Protein AF-A0A0H2X9V9-F1 (afdb_monomer_lite)

Foldseek 3Di:
DPPDPPPVLVVVLVDDDQEPRLLVQLLVCLLVLVQVSNVSSVVRHDDLVSLLNSLLNNQLNQSLVNNVVSCVPQVVSNFDLQLVRQLVSLVNGDLVSSLSSLVVSCVVVVVPLVCLQVSLLSCLLSLVLVVVVVSVVVDPDDDLVSSLVSNLVNVSLSSNVVSVVVDDPVVVVVVVVVCVVVVNCSVVVSVVVVVVVVVVVVVVCVVDVPPPDDDD

Structure (mmCIF, N/CA/C/O backbone):
data_AF-A0A0H2X9V9-F1
#
_entry.id   AF-A0A0H2X9V9-F1
#
loop_
_atom_site.group_PDB
_atom_site.id
_atom_site.type_symbol
_atom_site.label_atom_id
_atom_site.label_alt_id
_atom_site.label_comp_id
_atom_site.label_asym_id
_atom_site.label_entity_id
_atom_site.label_seq_id
_atom_site.pdbx_PDB_ins_code
_atom_site.Cartn_x
_atom_site.Cartn_y
_atom_site.Cartn_z
_atom_site.occupancy
_atom_site.B_iso_or_equiv
_atom_site.auth_seq_id
_atom_site.auth_comp_id
_atom_site.auth_asym_id
_atom_site.auth_atom_id
_atom_site.pdbx_PDB_model_num
ATOM 1 N N . MET A 1 1 ? 2.686 20.364 -24.987 1.00 41.94 1 MET A N 1
ATOM 2 C CA . MET A 1 1 ? 3.450 20.277 -26.249 1.00 41.94 1 MET A CA 1
ATOM 3 C C . MET A 1 1 ? 4.935 20.245 -25.944 1.00 41.94 1 MET A C 1
ATOM 5 O O . MET A 1 1 ? 5.470 21.255 -25.507 1.00 41.94 1 MET A O 1
ATOM 9 N N . ARG A 1 2 ? 5.558 19.077 -26.117 1.00 37.56 2 ARG A N 1
ATOM 10 C CA . ARG A 1 2 ? 6.835 18.879 -26.821 1.00 37.56 2 ARG A CA 1
ATOM 11 C C . ARG A 1 2 ? 7.100 17.371 -26.848 1.00 37.56 2 ARG A C 1
ATOM 13 O O . ARG A 1 2 ? 7.888 16.839 -26.077 1.00 37.56 2 ARG A O 1
ATOM 20 N N . GLU A 1 3 ? 6.367 16.699 -27.734 1.00 39.81 3 GLU A N 1
ATOM 21 C CA . GLU A 1 3 ? 6.687 15.371 -28.272 1.00 39.81 3 GLU A CA 1
ATOM 22 C C . GLU A 1 3 ? 7.943 15.487 -29.158 1.00 39.81 3 GLU A C 1
ATOM 24 O O . GLU A 1 3 ? 7.898 15.244 -30.358 1.00 39.81 3 GLU A O 1
ATOM 29 N N . HIS A 1 4 ? 9.065 15.957 -28.604 1.00 46.38 4 HIS A N 1
ATOM 30 C CA . HIS A 1 4 ? 10.323 15.939 -29.344 1.00 46.38 4 HIS A CA 1
ATOM 31 C C . HIS A 1 4 ? 10.879 14.515 -29.330 1.00 46.38 4 HIS A C 1
ATOM 33 O O . HIS A 1 4 ? 11.407 14.047 -28.325 1.00 46.38 4 HIS A O 1
ATOM 39 N N . ASP A 1 5 ? 10.706 13.851 -30.470 1.00 48.06 5 ASP A N 1
ATOM 40 C CA . ASP A 1 5 ? 11.501 12.740 -30.990 1.00 48.06 5 ASP A CA 1
ATOM 41 C C . ASP A 1 5 ? 11.780 11.578 -30.028 1.00 48.06 5 ASP A C 1
ATOM 43 O O . ASP A 1 5 ? 12.921 11.233 -29.705 1.00 48.06 5 ASP A O 1
ATOM 47 N N . LEU A 1 6 ? 10.709 10.865 -29.671 1.00 54.03 6 LEU A N 1
ATOM 48 C CA . LEU A 1 6 ? 10.790 9.528 -29.068 1.00 54.03 6 LEU A CA 1
ATOM 49 C C . LEU A 1 6 ? 11.592 8.536 -29.948 1.00 54.03 6 LEU A C 1
ATOM 51 O O . LEU A 1 6 ? 12.220 7.611 -29.428 1.00 54.03 6 LEU A O 1
ATOM 55 N N . SER A 1 7 ? 11.646 8.756 -31.269 1.00 54.78 7 SER A N 1
ATOM 56 C CA . SER A 1 7 ? 12.453 7.980 -32.227 1.00 54.78 7 SER A CA 1
ATOM 57 C C . SER A 1 7 ? 13.960 8.262 -32.120 1.00 54.78 7 SER A C 1
ATOM 59 O O . SER A 1 7 ? 14.775 7.338 -32.225 1.00 54.78 7 SER A O 1
ATOM 61 N N . ALA A 1 8 ? 14.360 9.510 -31.851 1.00 53.34 8 ALA A N 1
ATOM 62 C CA . ALA A 1 8 ? 15.763 9.880 -31.662 1.00 53.34 8 ALA A CA 1
ATOM 63 C C . ALA A 1 8 ? 16.326 9.284 -30.366 1.00 53.34 8 ALA A C 1
ATOM 65 O O . ALA A 1 8 ? 17.482 8.854 -30.324 1.00 53.34 8 ALA A O 1
ATOM 66 N N . LEU A 1 9 ? 15.492 9.191 -29.326 1.00 56.62 9 LEU A N 1
ATOM 67 C CA . LEU A 1 9 ? 15.836 8.532 -28.068 1.00 56.62 9 LEU A CA 1
ATOM 68 C C . LEU A 1 9 ? 16.006 7.020 -28.283 1.00 56.62 9 LEU A C 1
ATOM 70 O O . LEU A 1 9 ? 17.043 6.475 -27.917 1.00 56.62 9 LEU A O 1
ATOM 74 N N . HIS A 1 10 ? 15.078 6.367 -28.993 1.00 54.59 10 HIS A N 1
ATOM 75 C CA . HIS A 1 10 ? 15.196 4.954 -29.387 1.00 54.59 10 HIS A CA 1
ATOM 76 C C . HIS A 1 10 ? 16.481 4.662 -30.188 1.00 54.59 10 HIS A C 1
ATOM 78 O O . HIS A 1 10 ? 17.171 3.674 -29.938 1.00 54.59 10 HIS A O 1
ATOM 84 N N . THR A 1 11 ? 16.855 5.561 -31.101 1.00 55.12 11 THR A N 1
ATOM 85 C CA . THR A 1 11 ? 18.065 5.416 -31.924 1.00 55.12 11 THR A CA 1
ATOM 86 C C . THR A 1 11 ? 19.339 5.607 -31.095 1.00 55.12 11 THR A C 1
ATOM 88 O O . THR A 1 11 ? 20.275 4.824 -31.228 1.00 55.12 11 THR A O 1
ATOM 91 N N . ARG A 1 12 ? 19.372 6.579 -30.171 1.00 56.78 12 ARG A N 1
ATOM 92 C CA . ARG A 1 12 ? 20.498 6.783 -29.237 1.00 56.78 12 ARG A CA 1
ATOM 93 C C . ARG A 1 12 ? 20.678 5.629 -28.245 1.00 56.78 12 ARG A C 1
ATOM 95 O O . ARG A 1 12 ? 21.814 5.296 -27.917 1.00 56.78 12 ARG A O 1
ATOM 102 N N . LEU A 1 13 ? 19.593 4.979 -27.817 1.00 56.28 13 LEU A N 1
ATOM 103 C CA . LEU A 1 13 ? 19.637 3.806 -26.931 1.00 56.28 13 LEU A CA 1
ATOM 104 C C . LEU A 1 13 ? 20.350 2.598 -27.558 1.00 56.28 13 LEU A C 1
ATOM 106 O O . LEU A 1 13 ? 20.982 1.823 -26.841 1.00 56.28 13 LEU A O 1
ATOM 110 N N . LYS A 1 14 ? 20.321 2.471 -28.891 1.00 56.94 14 LYS A N 1
ATOM 111 C CA . LYS A 1 14 ? 20.992 1.389 -29.629 1.00 56.94 14 LYS A CA 1
ATOM 112 C C . LYS A 1 14 ? 22.529 1.465 -29.568 1.00 56.94 14 LYS A C 1
ATOM 114 O O . LYS A 1 14 ? 23.176 0.432 -29.724 1.00 56.94 14 LYS A O 1
ATOM 119 N N . TYR A 1 15 ? 23.105 2.647 -29.314 1.00 55.47 15 TYR A N 1
ATOM 120 C CA . TYR A 1 15 ? 24.549 2.918 -29.443 1.00 55.47 15 TYR A CA 1
ATOM 121 C C . TYR A 1 15 ? 25.270 3.312 -28.130 1.00 55.47 15 TYR A C 1
ATOM 123 O O . TYR A 1 15 ? 26.431 3.712 -28.176 1.00 55.47 15 TYR A O 1
ATOM 131 N N . LEU A 1 16 ? 24.636 3.210 -26.951 1.00 55.47 16 LEU A N 1
ATOM 132 C CA . LEU A 1 16 ? 25.270 3.566 -25.663 1.00 55.47 16 LEU A CA 1
ATOM 133 C C . LEU A 1 16 ? 26.238 2.475 -25.148 1.00 55.47 16 LEU A C 1
ATOM 135 O O . LEU A 1 16 ? 25.904 1.290 -25.129 1.00 55.47 16 LEU A O 1
ATOM 139 N N . HIS A 1 17 ? 27.432 2.896 -24.700 1.00 53.12 17 HIS A N 1
ATOM 140 C CA . HIS A 1 17 ? 28.497 2.038 -24.154 1.00 53.12 17 HIS A CA 1
ATOM 141 C C . HIS A 1 17 ? 28.081 1.386 -22.815 1.00 53.12 17 HIS A C 1
ATOM 143 O O . HIS A 1 17 ? 27.398 1.983 -21.984 1.00 53.12 17 HIS A O 1
ATOM 149 N N . GLN A 1 18 ? 28.501 0.138 -22.607 1.00 59.22 18 GLN A N 1
ATOM 150 C CA . GLN A 1 18 ? 27.633 -0.949 -22.128 1.00 59.22 18 GLN A CA 1
ATOM 151 C C . GLN A 1 18 ? 27.324 -1.044 -20.616 1.00 59.22 18 GLN A C 1
ATOM 153 O O . GLN A 1 18 ? 26.758 -2.048 -20.201 1.00 59.22 18 GLN A O 1
ATOM 158 N N . THR A 1 19 ? 27.640 -0.057 -19.767 1.00 55.94 19 THR A N 1
ATOM 159 C CA . THR A 1 19 ? 27.328 -0.169 -18.318 1.00 55.94 19 THR A CA 1
ATOM 160 C C . THR A 1 19 ? 26.892 1.140 -17.655 1.00 55.94 19 THR A C 1
ATOM 162 O O . THR A 1 19 ? 25.757 1.249 -17.195 1.00 55.94 19 THR A O 1
ATOM 165 N N . VAL A 1 20 ? 27.747 2.165 -17.621 1.00 55.19 20 VAL A N 1
ATOM 166 C CA . VAL A 1 20 ? 27.460 3.424 -16.896 1.00 55.19 20 VAL A CA 1
ATOM 167 C C . VAL A 1 20 ? 26.379 4.253 -17.600 1.00 55.19 20 VAL A C 1
ATOM 169 O O . VAL A 1 20 ? 25.480 4.799 -16.961 1.00 55.19 20 VAL A O 1
ATOM 172 N N 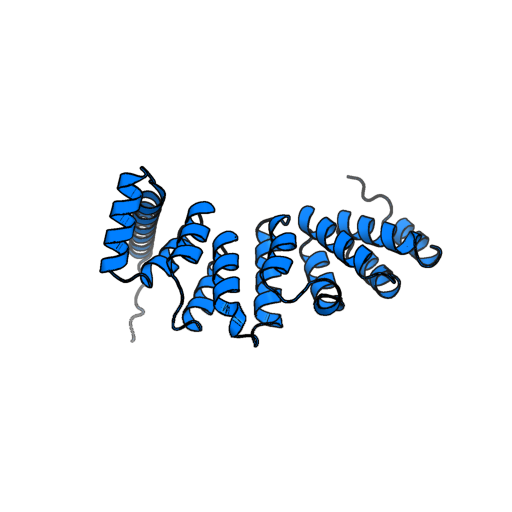. CYS A 1 21 ? 26.406 4.284 -18.933 1.00 60.66 21 CYS A N 1
ATOM 173 C CA . CYS A 1 21 ? 25.426 5.002 -19.741 1.00 60.66 21 CYS A CA 1
ATOM 174 C C . CYS A 1 21 ? 24.027 4.367 -19.692 1.00 60.66 21 CYS A C 1
ATOM 176 O O . CYS A 1 21 ? 23.026 5.082 -19.730 1.00 60.66 21 CYS A O 1
ATOM 178 N N . CYS A 1 22 ? 23.950 3.038 -19.575 1.00 65.19 22 CYS A N 1
ATOM 179 C CA . CYS A 1 22 ? 22.683 2.307 -19.520 1.00 65.19 22 CYS A CA 1
ATOM 180 C C . CYS A 1 22 ? 21.926 2.558 -18.209 1.00 65.19 22 CYS A C 1
ATOM 182 O O . CYS A 1 22 ? 20.705 2.675 -18.232 1.00 65.19 22 CYS A O 1
ATOM 184 N N . ASN A 1 23 ? 22.637 2.714 -17.088 1.00 71.94 23 ASN A N 1
ATOM 185 C CA . ASN A 1 23 ? 22.025 3.009 -15.790 1.00 71.94 23 ASN A CA 1
ATOM 186 C C . ASN A 1 23 ? 21.358 4.391 -15.774 1.00 71.94 23 ASN A C 1
ATOM 188 O O . ASN A 1 23 ? 20.194 4.509 -15.403 1.00 71.94 23 ASN A O 1
ATOM 192 N N . ASN A 1 24 ? 22.063 5.424 -16.245 1.00 77.81 24 ASN A N 1
ATOM 193 C CA . ASN A 1 24 ? 21.508 6.778 -16.315 1.00 77.81 24 ASN A CA 1
ATOM 194 C C . ASN A 1 24 ? 20.350 6.857 -17.319 1.00 77.81 24 ASN A C 1
ATOM 196 O O . ASN A 1 24 ? 19.333 7.491 -17.044 1.00 77.81 24 ASN A O 1
ATOM 200 N N . ALA A 1 25 ? 20.475 6.168 -18.459 1.00 80.50 25 ALA A N 1
ATOM 201 C CA . ALA A 1 25 ? 19.406 6.082 -19.447 1.00 80.50 25 ALA A CA 1
ATOM 202 C C . ALA A 1 25 ? 18.155 5.378 -18.895 1.00 80.50 25 ALA A C 1
ATOM 204 O O . ALA A 1 25 ? 17.042 5.813 -19.187 1.00 80.50 25 ALA A O 1
ATOM 205 N N . LEU A 1 26 ? 18.318 4.322 -18.086 1.00 83.88 26 LEU A N 1
ATOM 206 C CA . LEU A 1 26 ? 17.196 3.609 -17.470 1.00 83.88 26 LEU A CA 1
ATOM 207 C C . LEU A 1 26 ? 16.446 4.513 -16.491 1.00 83.88 26 LEU A C 1
ATOM 209 O O . LEU A 1 26 ? 15.217 4.580 -16.541 1.00 83.88 26 LEU A O 1
ATOM 213 N N . THR A 1 27 ? 17.175 5.234 -15.636 1.00 84.62 27 THR A N 1
ATOM 214 C CA . THR A 1 27 ? 16.580 6.181 -14.687 1.00 84.62 27 THR A CA 1
ATOM 215 C C . THR A 1 27 ? 15.835 7.300 -15.411 1.00 84.62 27 THR A C 1
ATOM 217 O O . THR A 1 27 ? 14.704 7.611 -15.038 1.00 84.62 27 THR A O 1
ATOM 220 N N . GLU A 1 28 ? 16.399 7.859 -16.486 1.00 85.00 28 GLU A N 1
ATOM 221 C CA . GLU A 1 28 ? 15.727 8.916 -17.251 1.00 85.00 28 GLU A CA 1
ATOM 222 C C . GLU A 1 28 ? 14.490 8.386 -17.995 1.00 85.00 28 GLU A C 1
ATOM 224 O O . GLU A 1 28 ? 13.436 9.018 -17.975 1.00 85.00 28 GLU A O 1
ATOM 229 N N . ALA A 1 29 ? 14.552 7.180 -18.571 1.00 86.06 29 ALA A N 1
ATOM 230 C CA . ALA A 1 29 ? 13.380 6.534 -19.165 1.00 86.06 29 ALA A CA 1
ATOM 231 C C . ALA A 1 29 ? 12.273 6.288 -18.122 1.00 86.06 29 ALA A C 1
ATOM 233 O O . ALA A 1 29 ? 11.094 6.505 -18.405 1.00 86.06 29 ALA A O 1
ATOM 234 N N . CYS A 1 30 ? 12.648 5.896 -16.900 1.00 88.00 30 CYS A N 1
ATOM 235 C CA . CYS A 1 30 ? 11.727 5.720 -15.778 1.00 88.00 30 CYS A CA 1
ATOM 236 C C . CYS A 1 30 ? 11.109 7.038 -15.309 1.00 88.00 30 CYS A C 1
ATOM 238 O O . CYS A 1 30 ? 9.917 7.077 -15.019 1.00 88.00 30 CYS A O 1
ATOM 240 N N . LYS A 1 31 ? 11.888 8.121 -15.292 1.00 87.75 31 LYS A N 1
ATOM 241 C CA . LYS A 1 31 ? 11.425 9.478 -14.979 1.00 87.75 31 LYS A CA 1
ATOM 242 C C . LYS A 1 31 ? 10.410 9.992 -16.000 1.00 87.75 31 LYS A C 1
ATOM 244 O O . LYS A 1 31 ? 9.414 10.606 -15.627 1.00 87.75 31 LYS A O 1
ATOM 249 N N . LEU A 1 32 ? 10.638 9.702 -17.281 1.00 86.81 32 LEU A N 1
ATOM 250 C CA . LEU A 1 32 ? 9.743 10.074 -18.380 1.00 86.81 32 LEU A CA 1
ATOM 251 C C . LEU A 1 32 ? 8.532 9.138 -18.529 1.00 86.81 32 LEU A C 1
ATOM 253 O O . LEU A 1 32 ? 7.602 9.463 -19.262 1.00 86.81 32 LEU A O 1
ATOM 257 N N . GLY A 1 33 ? 8.531 7.977 -17.867 1.00 87.25 33 GLY A N 1
ATOM 258 C CA . GLY A 1 33 ? 7.475 6.972 -18.014 1.00 87.25 33 GLY A CA 1
ATOM 259 C C . GLY A 1 33 ? 7.543 6.189 -19.329 1.00 87.25 33 GLY A C 1
ATOM 260 O O . GLY A 1 33 ? 6.556 5.572 -19.738 1.00 87.25 33 GLY A O 1
ATOM 261 N N . PHE A 1 34 ? 8.694 6.197 -20.008 1.00 86.94 34 PHE A N 1
ATOM 262 C CA . PHE A 1 34 ? 8.866 5.586 -21.323 1.00 86.94 34 PHE A CA 1
ATOM 263 C C . PHE A 1 34 ? 9.048 4.065 -21.223 1.00 86.94 34 PHE A C 1
ATOM 265 O O . PHE A 1 34 ? 10.164 3.544 -21.219 1.00 86.94 34 PHE A O 1
ATOM 272 N N . LEU A 1 35 ? 7.926 3.343 -21.149 1.00 87.00 35 LEU A N 1
ATOM 273 C CA . LEU A 1 35 ? 7.895 1.895 -20.923 1.00 87.00 35 LEU A CA 1
ATOM 274 C C . LEU A 1 35 ? 8.734 1.095 -21.931 1.00 87.00 35 LEU A C 1
ATOM 276 O O . LEU A 1 35 ? 9.444 0.180 -21.526 1.00 87.00 35 LEU A O 1
ATOM 280 N N . ASP A 1 36 ? 8.670 1.417 -23.222 1.00 85.44 36 ASP A N 1
ATOM 281 C CA . ASP A 1 36 ? 9.387 0.633 -24.234 1.00 85.44 36 ASP A CA 1
ATOM 282 C C . ASP A 1 36 ? 10.901 0.877 -24.196 1.00 85.44 36 ASP A C 1
ATOM 284 O O . ASP A 1 36 ? 11.679 -0.057 -24.385 1.00 85.44 36 ASP A O 1
ATOM 288 N N . GLY A 1 37 ? 11.331 2.090 -23.832 1.00 81.62 37 GLY A N 1
ATOM 289 C CA . GLY A 1 37 ? 12.734 2.361 -23.513 1.00 81.62 37 GLY A CA 1
ATOM 290 C C . GLY A 1 37 ? 13.195 1.605 -22.273 1.00 81.62 37 GLY A C 1
ATOM 291 O O . GLY A 1 37 ? 14.275 1.023 -22.286 1.00 81.62 37 GLY A O 1
ATOM 292 N N . VAL A 1 38 ? 12.360 1.542 -21.230 1.00 85.88 38 VAL A N 1
ATOM 293 C CA . VAL A 1 38 ? 12.651 0.756 -20.021 1.00 85.88 38 VAL A CA 1
ATOM 294 C C . VAL A 1 38 ? 12.816 -0.725 -20.354 1.00 85.88 38 VAL A C 1
ATOM 296 O O . VAL A 1 38 ? 13.780 -1.321 -19.892 1.00 85.88 38 VAL A O 1
ATOM 299 N N . LYS A 1 39 ? 11.950 -1.316 -21.189 1.00 85.31 39 LYS A N 1
ATOM 300 C CA . LYS A 1 39 ? 12.094 -2.714 -21.638 1.00 85.31 39 LYS A CA 1
ATOM 301 C C . LYS A 1 39 ? 13.445 -2.960 -22.312 1.00 85.31 39 LYS A C 1
ATOM 303 O O . LYS A 1 39 ? 14.177 -3.848 -21.892 1.00 85.31 39 LYS A O 1
ATOM 308 N N . ALA A 1 40 ? 13.792 -2.134 -23.302 1.00 81.31 40 ALA A N 1
ATOM 309 C CA . ALA A 1 40 ? 15.033 -2.275 -24.067 1.00 81.31 40 ALA A CA 1
ATOM 310 C C . ALA A 1 40 ? 16.298 -2.058 -23.215 1.00 81.31 40 ALA A C 1
ATOM 312 O O . ALA A 1 40 ? 17.354 -2.629 -23.488 1.00 81.31 40 ALA A O 1
ATOM 313 N N . LEU A 1 41 ? 16.202 -1.209 -22.190 1.00 79.06 41 LEU A N 1
ATOM 314 C CA . LEU A 1 41 ? 17.306 -0.891 -21.289 1.00 79.06 41 LEU A CA 1
ATOM 315 C C . LEU A 1 41 ? 17.456 -1.891 -20.147 1.00 79.06 41 LEU A C 1
ATOM 317 O O . LEU A 1 41 ? 18.579 -2.118 -19.704 1.00 79.06 41 LEU A O 1
ATOM 321 N N . LEU A 1 42 ? 16.361 -2.485 -19.670 1.00 80.25 42 LEU A N 1
ATOM 322 C CA . LEU A 1 42 ? 16.376 -3.388 -18.521 1.00 80.25 42 LEU A CA 1
ATOM 323 C C . LEU A 1 42 ? 17.195 -4.654 -18.798 1.00 80.25 42 LEU A C 1
ATOM 325 O O . LEU A 1 42 ? 17.900 -5.118 -17.910 1.00 80.25 42 LEU A O 1
ATOM 329 N N . GLU A 1 43 ? 17.168 -5.160 -20.032 1.00 73.62 43 GLU A N 1
ATOM 330 C CA . GLU A 1 43 ? 17.995 -6.297 -20.465 1.00 73.62 43 GLU A CA 1
ATOM 331 C C . GLU A 1 43 ? 19.501 -5.982 -20.458 1.00 73.62 43 GLU A C 1
ATOM 333 O O . GLU A 1 43 ? 20.331 -6.885 -20.393 1.00 73.62 43 GLU A O 1
ATOM 338 N N . ARG A 1 44 ? 19.864 -4.695 -20.520 1.00 69.31 44 ARG A N 1
ATOM 339 C CA . ARG A 1 44 ? 21.251 -4.209 -20.615 1.00 69.31 44 ARG A CA 1
ATOM 340 C C . ARG A 1 44 ? 21.750 -3.582 -19.312 1.00 69.31 44 ARG A C 1
ATOM 342 O O . ARG A 1 44 ? 22.941 -3.310 -19.182 1.00 69.31 44 ARG A O 1
ATOM 349 N N . ALA A 1 45 ? 20.856 -3.318 -18.361 1.00 66.12 45 ALA A N 1
ATOM 350 C CA . ALA A 1 45 ? 21.192 -2.765 -17.059 1.00 66.12 45 ALA A CA 1
ATOM 351 C C . ALA A 1 45 ? 21.805 -3.863 -16.178 1.00 66.12 45 ALA A C 1
ATOM 353 O O . ALA A 1 45 ? 21.155 -4.846 -15.835 1.00 66.12 45 ALA A O 1
ATOM 354 N N . SER A 1 46 ? 23.075 -3.693 -15.814 1.00 59.12 46 SER A N 1
ATOM 355 C CA . SER A 1 46 ? 23.882 -4.732 -15.163 1.00 59.12 46 SER A CA 1
ATOM 356 C C . SER A 1 46 ? 23.893 -4.678 -13.631 1.00 59.12 46 SER A C 1
ATOM 358 O O . SER A 1 46 ? 24.438 -5.582 -13.005 1.00 59.12 46 SER A O 1
ATOM 360 N N . SER A 1 47 ? 23.315 -3.645 -13.001 1.00 69.25 47 SER A N 1
ATOM 361 C CA . SER A 1 47 ? 23.411 -3.437 -11.548 1.00 69.25 47 SER A CA 1
ATOM 362 C C . SER A 1 47 ? 22.051 -3.404 -10.856 1.00 69.25 47 SER A C 1
ATOM 364 O O . SER A 1 47 ? 21.185 -2.602 -11.192 1.00 69.25 47 SER A O 1
ATOM 366 N N . HIS A 1 48 ? 21.888 -4.205 -9.800 1.00 72.12 48 HIS A N 1
ATOM 367 C CA . HIS A 1 48 ? 20.702 -4.169 -8.934 1.00 72.12 48 HIS A CA 1
ATOM 368 C C . HIS A 1 48 ? 20.436 -2.775 -8.345 1.00 72.12 48 HIS A C 1
ATOM 370 O O . HIS A 1 48 ? 19.281 -2.382 -8.165 1.00 72.12 48 HIS A O 1
ATOM 376 N N . TRP A 1 49 ? 21.498 -2.008 -8.070 1.00 72.69 49 TRP A N 1
ATOM 377 C CA . TRP A 1 49 ? 21.386 -0.664 -7.504 1.00 72.69 49 TRP A CA 1
ATOM 378 C C . TRP A 1 49 ? 20.714 0.315 -8.471 1.00 72.69 49 TRP A C 1
ATOM 380 O O . TRP A 1 49 ? 19.829 1.066 -8.065 1.00 72.69 49 TRP A O 1
ATOM 390 N N . SER A 1 50 ? 21.076 0.278 -9.758 1.00 77.00 50 SER A N 1
ATOM 391 C CA . SER A 1 50 ? 20.499 1.194 -10.748 1.00 77.00 50 SER A CA 1
ATOM 392 C C . SER A 1 50 ? 19.026 0.902 -11.003 1.00 77.00 50 SER A C 1
ATOM 394 O O . SER A 1 50 ? 18.234 1.830 -11.132 1.00 77.00 50 SER A O 1
ATOM 396 N N . VAL A 1 51 ? 18.629 -0.371 -10.997 1.00 80.50 51 VAL A N 1
ATOM 397 C CA . VAL A 1 51 ? 17.220 -0.742 -11.163 1.00 80.50 51 VAL A CA 1
ATOM 398 C C . VAL A 1 51 ? 16.391 -0.357 -9.931 1.00 80.50 51 VAL A C 1
ATOM 400 O O . VAL A 1 51 ? 15.242 0.066 -10.073 1.00 80.50 51 VAL A O 1
ATOM 403 N N . LYS A 1 52 ? 16.970 -0.426 -8.723 1.00 83.88 52 LYS A N 1
ATOM 404 C CA . LYS A 1 52 ? 16.325 0.076 -7.500 1.00 83.88 52 LYS A CA 1
ATOM 405 C C . LYS A 1 52 ? 16.091 1.581 -7.567 1.00 83.88 52 LYS A C 1
ATOM 407 O O . LYS A 1 52 ? 14.973 2.022 -7.315 1.00 83.88 52 LYS A O 1
ATOM 412 N N . GLU A 1 53 ? 17.106 2.348 -7.950 1.00 85.69 53 GLU A N 1
ATOM 413 C CA . GLU A 1 53 ? 16.991 3.800 -8.121 1.00 85.69 53 GLU A CA 1
ATOM 414 C C . GLU A 1 53 ? 15.953 4.158 -9.195 1.00 85.69 53 GLU A C 1
ATOM 416 O O . GLU A 1 53 ? 15.055 4.969 -8.968 1.00 85.69 53 GLU A O 1
ATOM 421 N N . ALA A 1 54 ? 15.995 3.477 -10.341 1.00 87.69 54 ALA A N 1
ATOM 422 C CA . ALA A 1 54 ? 15.034 3.663 -11.421 1.00 87.69 54 ALA A CA 1
ATOM 423 C C . ALA A 1 54 ? 13.587 3.375 -10.975 1.00 87.69 54 ALA A C 1
ATOM 425 O O . ALA A 1 54 ? 12.665 4.104 -11.348 1.00 87.69 54 ALA A O 1
ATOM 426 N N . LEU A 1 55 ? 13.380 2.363 -10.125 1.00 89.38 55 LEU A N 1
ATOM 427 C CA . LEU A 1 55 ? 12.078 2.067 -9.532 1.00 89.38 55 LEU A CA 1
ATOM 428 C C . LEU A 1 55 ? 11.599 3.188 -8.600 1.00 89.38 55 LEU A C 1
ATOM 430 O O . LEU A 1 55 ? 10.429 3.565 -8.675 1.00 89.38 55 LEU A O 1
ATOM 434 N N . TYR A 1 56 ? 12.481 3.734 -7.754 1.00 89.69 56 TYR A N 1
ATOM 435 C CA . TYR A 1 56 ? 12.167 4.888 -6.901 1.00 89.69 56 TYR A CA 1
ATOM 436 C C . TYR A 1 56 ? 11.728 6.093 -7.735 1.00 89.69 56 TYR A C 1
ATOM 438 O O . TYR A 1 56 ? 10.713 6.718 -7.425 1.00 89.69 56 TYR A 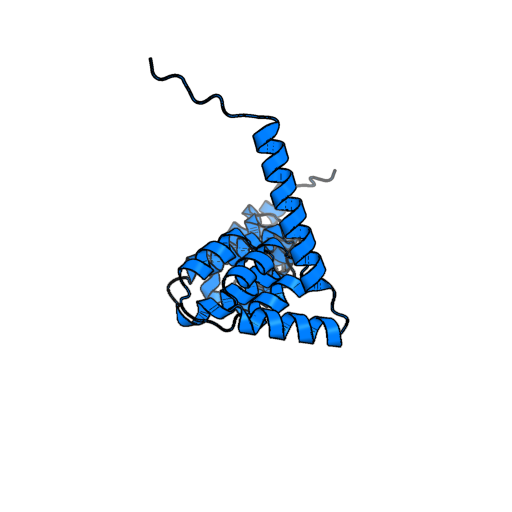O 1
ATOM 446 N N . VAL A 1 57 ? 12.447 6.380 -8.820 1.00 90.12 57 VAL A N 1
ATOM 447 C CA . VAL A 1 57 ? 12.142 7.491 -9.727 1.00 90.12 57 VAL A CA 1
ATOM 448 C C . VAL A 1 57 ? 10.832 7.265 -10.486 1.00 90.12 57 VAL A C 1
ATOM 450 O O . VAL A 1 57 ? 10.020 8.182 -10.596 1.00 90.12 57 VAL A O 1
ATOM 453 N N . ALA A 1 58 ? 10.567 6.055 -10.982 1.00 91.12 58 ALA A N 1
ATOM 454 C CA . ALA A 1 58 ? 9.287 5.748 -11.624 1.00 91.12 58 ALA A CA 1
ATOM 455 C C . ALA A 1 58 ? 8.112 5.876 -10.638 1.00 91.12 58 ALA A C 1
ATOM 457 O O . ALA A 1 58 ? 7.049 6.387 -10.997 1.00 91.12 58 ALA A O 1
ATOM 458 N N . ALA A 1 59 ? 8.306 5.425 -9.394 1.00 91.19 59 ALA A N 1
ATOM 459 C CA . ALA A 1 59 ? 7.304 5.485 -8.339 1.00 91.19 59 ALA A CA 1
ATOM 460 C C . ALA A 1 59 ? 6.978 6.932 -7.947 1.00 91.19 59 ALA A C 1
ATOM 462 O O . ALA A 1 59 ? 5.799 7.292 -7.930 1.00 91.19 59 ALA A O 1
ATOM 463 N N . SER A 1 60 ? 7.995 7.767 -7.711 1.00 92.38 60 SER A N 1
ATOM 464 C CA . SER A 1 60 ? 7.815 9.176 -7.331 1.00 92.38 60 SER A CA 1
ATOM 465 C C . SER A 1 60 ? 7.146 10.015 -8.419 1.00 92.38 60 SER A C 1
ATOM 467 O O . SER A 1 60 ? 6.368 10.912 -8.107 1.00 92.38 60 SER A O 1
ATOM 469 N N . ASN A 1 61 ? 7.367 9.677 -9.693 1.00 89.94 61 ASN A N 1
ATOM 470 C CA . ASN A 1 61 ? 6.684 10.307 -10.826 1.00 89.94 61 ASN A CA 1
ATOM 471 C C . ASN A 1 61 ? 5.306 9.688 -11.141 1.00 89.94 61 ASN A C 1
ATOM 473 O O . ASN A 1 61 ? 4.621 10.143 -12.052 1.00 89.94 61 ASN A O 1
ATOM 477 N N . GLY A 1 62 ? 4.877 8.655 -10.407 1.00 90.31 62 GLY A N 1
ATOM 478 C CA . GLY A 1 62 ? 3.556 8.040 -10.566 1.00 90.31 62 GLY A CA 1
ATOM 479 C C . GLY A 1 62 ? 3.388 7.176 -11.822 1.00 90.31 62 GLY A C 1
ATOM 480 O O . GLY A 1 62 ? 2.260 6.870 -12.206 1.00 90.31 62 GLY A O 1
ATOM 481 N N . HIS A 1 63 ? 4.480 6.737 -12.456 1.00 92.88 63 HIS A N 1
ATOM 482 C CA . HIS A 1 63 ? 4.448 5.930 -13.681 1.00 92.88 63 HIS A CA 1
ATOM 483 C C . HIS A 1 63 ? 4.107 4.464 -13.391 1.00 92.88 63 HIS A C 1
ATOM 485 O O . HIS A 1 63 ? 4.937 3.564 -13.543 1.00 92.88 63 HIS A O 1
ATOM 491 N N . THR A 1 64 ? 2.859 4.197 -12.990 1.00 92.50 64 THR A N 1
ATOM 492 C CA . THR A 1 64 ? 2.399 2.884 -12.498 1.00 92.50 64 THR A CA 1
ATOM 493 C C . THR A 1 64 ? 2.749 1.728 -13.437 1.00 92.50 64 THR A C 1
ATOM 495 O O . THR A 1 64 ? 3.161 0.662 -12.983 1.00 92.50 64 THR A O 1
ATOM 498 N N . ARG A 1 65 ? 2.621 1.921 -14.758 1.00 92.25 65 ARG A N 1
ATOM 499 C CA . ARG A 1 65 ? 2.923 0.878 -15.757 1.00 92.25 65 ARG A CA 1
ATOM 500 C C . ARG A 1 65 ? 4.402 0.492 -15.764 1.00 92.25 65 ARG A C 1
ATOM 502 O O . ARG A 1 65 ? 4.708 -0.693 -15.855 1.00 92.25 65 ARG A O 1
ATOM 509 N N . VAL A 1 66 ? 5.297 1.473 -15.641 1.00 91.12 66 VAL A N 1
ATOM 510 C CA . VAL A 1 66 ? 6.748 1.249 -15.566 1.00 91.12 66 VAL A CA 1
ATOM 511 C C . VAL A 1 66 ? 7.109 0.568 -14.250 1.00 91.12 66 VAL A C 1
ATOM 513 O O . VAL A 1 66 ? 7.802 -0.444 -14.255 1.00 91.12 66 VAL A O 1
ATOM 516 N N . VAL A 1 67 ? 6.568 1.060 -13.133 1.00 91.50 67 VAL A N 1
ATOM 517 C CA . VAL A 1 67 ? 6.776 0.479 -11.797 1.00 91.50 67 VAL A CA 1
ATOM 518 C C . VAL A 1 67 ? 6.379 -0.997 -11.764 1.00 91.50 67 VAL A C 1
ATOM 520 O O . VAL A 1 67 ? 7.159 -1.844 -11.332 1.00 91.50 67 VAL A O 1
ATOM 523 N N . LEU A 1 68 ? 5.183 -1.331 -12.257 1.00 90.81 68 LEU A N 1
ATOM 524 C CA . LEU A 1 68 ? 4.707 -2.714 -12.291 1.00 90.81 68 LEU A CA 1
ATOM 525 C C . LEU A 1 68 ? 5.535 -3.598 -13.228 1.00 90.81 68 LEU A C 1
ATOM 527 O O . LEU A 1 68 ? 5.714 -4.775 -12.925 1.00 90.81 68 LEU A O 1
ATOM 531 N N . TYR A 1 69 ? 6.042 -3.056 -14.337 1.00 91.06 69 TYR A N 1
ATOM 532 C CA . TYR A 1 69 ? 6.941 -3.789 -15.227 1.00 91.06 69 TYR A CA 1
ATOM 533 C C . TYR A 1 69 ? 8.260 -4.135 -14.522 1.00 91.06 69 TYR A C 1
ATOM 535 O O . TYR A 1 69 ? 8.617 -5.307 -14.439 1.00 91.06 69 TYR A O 1
ATOM 543 N N . LEU A 1 70 ? 8.922 -3.150 -13.905 1.00 88.12 70 LEU A N 1
ATOM 544 C CA . LEU A 1 70 ? 10.163 -3.363 -13.149 1.00 88.12 70 LEU A CA 1
ATOM 545 C C . LEU A 1 70 ? 9.983 -4.381 -12.009 1.00 88.12 70 LEU A C 1
ATOM 547 O O . LEU A 1 70 ? 10.820 -5.260 -11.808 1.00 88.12 70 LEU A O 1
ATOM 551 N N . LEU A 1 71 ? 8.861 -4.312 -11.286 1.00 88.06 71 LEU A N 1
ATOM 552 C CA . LEU A 1 71 ? 8.521 -5.281 -10.241 1.00 88.06 71 LEU A CA 1
ATOM 553 C C . LEU A 1 71 ? 8.251 -6.693 -10.798 1.00 88.06 71 LEU A C 1
ATOM 555 O O . LEU A 1 71 ? 8.558 -7.697 -10.150 1.00 88.06 71 LEU A O 1
ATOM 559 N N . ARG A 1 72 ? 7.673 -6.824 -11.991 1.00 87.56 72 ARG A N 1
ATOM 560 C CA . ARG A 1 72 ? 7.447 -8.144 -12.598 1.00 87.56 72 ARG A CA 1
ATOM 561 C C . ARG A 1 72 ? 8.758 -8.823 -12.944 1.00 87.56 72 ARG A C 1
ATOM 563 O O . ARG A 1 72 ? 8.991 -9.918 -12.430 1.00 87.56 72 ARG A O 1
ATOM 570 N N . GLU A 1 73 ? 9.601 -8.127 -13.696 1.00 85.12 73 GLU A N 1
ATOM 571 C CA . GLU A 1 73 ? 10.850 -8.668 -14.231 1.00 85.12 73 GLU A CA 1
ATOM 572 C C . GLU A 1 73 ? 11.905 -8.893 -13.149 1.00 85.12 73 GLU A C 1
ATOM 574 O O . GLU A 1 73 ? 12.641 -9.874 -13.180 1.00 85.12 73 GLU A O 1
ATOM 579 N N . LYS A 1 74 ? 11.986 -7.988 -12.167 1.00 79.56 74 LYS A N 1
ATOM 580 C CA . LYS A 1 74 ? 13.153 -7.904 -11.286 1.00 79.56 74 LYS A CA 1
ATOM 581 C C . LYS A 1 74 ? 12.821 -7.781 -9.792 1.00 79.56 74 LYS A C 1
ATOM 583 O O . LYS A 1 74 ? 13.726 -7.571 -8.993 1.00 79.56 74 LYS A O 1
ATOM 588 N N . ALA A 1 75 ? 11.566 -7.960 -9.346 1.00 70.75 75 ALA A N 1
ATOM 589 C CA . ALA A 1 75 ? 11.223 -7.768 -7.919 1.00 70.75 75 ALA A CA 1
ATOM 590 C C . ALA A 1 75 ? 12.077 -8.579 -6.935 1.00 70.75 75 ALA A C 1
ATOM 592 O O . ALA A 1 75 ? 12.435 -8.032 -5.901 1.00 70.75 75 ALA A O 1
ATOM 593 N N . ALA A 1 76 ? 12.394 -9.844 -7.234 1.00 67.25 76 ALA A N 1
ATOM 594 C CA . ALA A 1 76 ? 13.185 -10.688 -6.331 1.00 67.25 76 ALA A CA 1
ATOM 595 C C . ALA A 1 76 ? 14.644 -10.215 -6.192 1.00 67.25 76 ALA A C 1
ATOM 597 O O . ALA A 1 76 ? 15.294 -10.514 -5.196 1.00 67.25 76 ALA A O 1
ATOM 598 N N . GLU A 1 77 ? 15.132 -9.469 -7.183 1.00 67.94 77 GLU A N 1
ATOM 599 C CA . GLU A 1 77 ? 16.485 -8.921 -7.246 1.00 67.94 77 GLU A CA 1
ATOM 600 C C . GLU A 1 77 ? 16.568 -7.497 -6.662 1.00 67.94 77 GLU A C 1
ATOM 602 O O . GLU A 1 77 ? 17.603 -7.104 -6.132 1.00 67.94 77 GLU A O 1
ATOM 607 N N . ILE A 1 78 ? 15.491 -6.706 -6.768 1.00 68.38 78 ILE A N 1
ATOM 608 C CA . ILE A 1 78 ? 15.501 -5.270 -6.431 1.00 68.38 78 ILE A CA 1
ATOM 609 C C . ILE A 1 78 ? 14.981 -4.994 -5.021 1.00 68.38 78 ILE A C 1
ATOM 611 O O . ILE A 1 78 ? 15.483 -4.101 -4.330 1.00 68.38 78 ILE A O 1
ATOM 615 N N . ILE A 1 79 ? 13.922 -5.695 -4.608 1.00 71.56 79 ILE A N 1
ATOM 616 C CA . ILE A 1 79 ? 13.236 -5.420 -3.350 1.00 71.56 79 ILE A CA 1
ATOM 617 C C . ILE A 1 79 ? 13.207 -6.677 -2.508 1.00 71.56 79 ILE A C 1
ATOM 619 O O . ILE A 1 79 ? 12.697 -7.723 -2.907 1.00 71.56 79 ILE A O 1
ATOM 623 N N . ASP A 1 80 ? 13.708 -6.523 -1.290 1.00 74.12 80 ASP A N 1
ATOM 624 C CA . ASP A 1 80 ? 13.527 -7.522 -0.264 1.00 74.12 80 ASP A CA 1
ATOM 625 C C . ASP A 1 80 ? 12.020 -7.783 -0.064 1.00 74.12 80 ASP A C 1
ATOM 627 O O . ASP A 1 80 ? 11.260 -6.836 0.161 1.00 74.12 80 ASP A O 1
ATOM 631 N N . PRO A 1 81 ? 11.566 -9.047 -0.113 1.00 70.88 81 PRO A N 1
ATOM 632 C CA . PRO A 1 81 ? 10.158 -9.403 0.060 1.00 70.88 81 PRO A CA 1
ATOM 633 C C . PRO A 1 81 ? 9.600 -9.050 1.450 1.00 70.88 81 PRO A C 1
ATOM 635 O O . PRO A 1 81 ? 8.408 -9.235 1.704 1.00 70.88 81 PRO A O 1
ATOM 638 N N . ARG A 1 82 ? 10.438 -8.567 2.378 1.00 80.44 82 ARG A N 1
ATOM 639 C CA . ARG A 1 82 ? 10.004 -8.007 3.656 1.00 80.44 82 ARG A CA 1
ATOM 640 C C . ARG A 1 82 ? 9.112 -6.774 3.429 1.00 80.44 82 ARG A C 1
ATOM 642 O O . ARG A 1 82 ? 9.547 -5.802 2.806 1.00 80.44 82 ARG A O 1
ATOM 649 N N . PRO A 1 83 ? 7.908 -6.736 4.031 1.00 83.25 83 PRO A N 1
ATOM 650 C CA . PRO A 1 83 ? 6.944 -5.659 3.797 1.00 83.25 83 PRO A CA 1
ATOM 651 C C . PRO A 1 83 ? 7.483 -4.254 4.112 1.00 83.25 83 PRO A C 1
ATOM 653 O O . PRO A 1 83 ? 7.152 -3.294 3.424 1.00 83.25 83 PRO A O 1
ATOM 656 N N . HIS A 1 84 ? 8.351 -4.126 5.122 1.00 83.06 84 HIS A N 1
ATOM 657 C CA . HIS A 1 84 ? 8.965 -2.849 5.495 1.00 83.06 84 HIS A CA 1
ATOM 658 C C . HIS A 1 84 ? 9.830 -2.246 4.377 1.00 83.06 84 HIS A C 1
ATOM 660 O O . HIS A 1 84 ? 9.725 -1.053 4.097 1.00 83.06 84 HIS A O 1
ATOM 666 N N . GLU A 1 85 ? 10.661 -3.058 3.717 1.00 82.12 85 GLU A N 1
ATOM 667 C CA . GLU A 1 85 ? 11.515 -2.576 2.626 1.00 82.12 85 GLU A CA 1
ATOM 668 C C . GLU A 1 85 ? 10.684 -2.218 1.396 1.00 82.12 85 GLU A C 1
ATOM 670 O O . GLU A 1 85 ? 10.923 -1.188 0.768 1.00 82.12 85 GLU A O 1
ATOM 675 N N . PHE A 1 86 ? 9.641 -3.002 1.114 1.00 85.38 86 PHE A N 1
ATOM 676 C CA . PHE A 1 86 ? 8.690 -2.683 0.055 1.00 85.38 86 PHE A CA 1
ATOM 677 C C . PHE A 1 86 ? 7.943 -1.365 0.318 1.00 85.38 86 PHE A C 1
ATOM 679 O O . PHE A 1 86 ? 7.791 -0.533 -0.580 1.00 85.3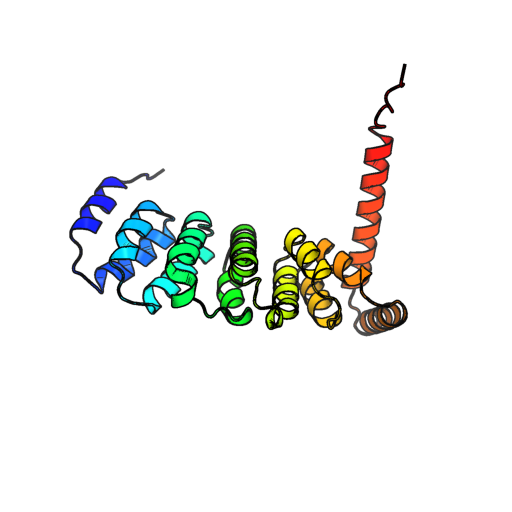8 86 PHE A O 1
ATOM 686 N N . TYR A 1 87 ? 7.517 -1.135 1.564 1.00 87.31 87 TYR A N 1
ATOM 687 C CA . TYR A 1 87 ? 6.793 0.074 1.948 1.00 87.31 87 TYR A CA 1
ATOM 688 C C . TYR A 1 87 ? 7.614 1.353 1.750 1.00 87.31 87 TYR A C 1
ATOM 690 O O . TYR A 1 87 ? 7.044 2.376 1.379 1.00 87.31 87 TYR A O 1
ATOM 698 N N . LYS A 1 88 ? 8.944 1.315 1.919 1.00 87.50 88 LYS A N 1
ATOM 699 C CA . LYS A 1 88 ? 9.806 2.485 1.660 1.00 87.50 88 LYS A CA 1
ATOM 700 C C . LYS A 1 88 ? 9.672 3.002 0.227 1.00 87.50 88 LYS A C 1
ATOM 702 O O . LYS A 1 88 ? 9.684 4.212 0.024 1.00 87.50 88 LYS A O 1
ATOM 707 N N . VAL A 1 89 ? 9.533 2.100 -0.745 1.00 85.75 89 VAL A N 1
ATOM 708 C CA . VAL A 1 89 ? 9.330 2.463 -2.155 1.00 85.75 89 VAL A CA 1
ATOM 709 C C . VAL A 1 89 ? 7.878 2.879 -2.396 1.00 85.75 89 VAL A C 1
ATOM 711 O O . VAL A 1 89 ? 7.620 3.877 -3.056 1.00 85.75 89 VAL A O 1
ATOM 714 N N . ALA A 1 90 ? 6.912 2.159 -1.819 1.00 88.81 90 ALA A N 1
ATOM 715 C CA . ALA A 1 90 ? 5.497 2.497 -1.978 1.00 88.81 90 ALA A CA 1
ATOM 716 C C . ALA A 1 90 ? 5.141 3.873 -1.381 1.00 88.81 90 ALA A C 1
ATOM 718 O O . ALA A 1 90 ? 4.298 4.569 -1.934 1.00 88.81 90 ALA A O 1
ATOM 719 N N . LYS A 1 91 ? 5.800 4.289 -0.291 1.00 90.56 91 LYS A N 1
ATOM 720 C CA . LYS A 1 91 ? 5.555 5.568 0.396 1.00 90.56 91 LYS A CA 1
ATOM 721 C C . LYS A 1 91 ? 5.879 6.792 -0.465 1.00 90.56 91 LYS A C 1
ATOM 723 O O . LYS A 1 91 ? 5.233 7.819 -0.305 1.00 90.56 91 LYS A O 1
ATOM 728 N N . VAL A 1 92 ? 6.885 6.708 -1.337 1.00 89.38 92 VAL A N 1
ATOM 729 C CA . VAL A 1 92 ? 7.241 7.829 -2.226 1.00 89.38 92 VAL A CA 1
ATOM 730 C C . VAL A 1 92 ? 6.341 7.905 -3.457 1.00 89.38 92 VAL A C 1
ATOM 732 O O . VAL A 1 92 ? 6.399 8.884 -4.194 1.00 89.38 92 VAL A O 1
ATOM 735 N N . ALA A 1 93 ? 5.538 6.868 -3.704 1.00 90.94 93 ALA A N 1
ATOM 736 C CA . ALA A 1 93 ? 4.684 6.796 -4.870 1.00 90.94 93 ALA A CA 1
ATOM 737 C C . ALA A 1 93 ? 3.385 7.581 -4.674 1.00 90.94 93 ALA A C 1
ATOM 739 O O . ALA A 1 93 ? 2.885 7.727 -3.560 1.00 90.94 93 ALA A O 1
ATOM 740 N N . CYS A 1 94 ? 2.770 8.009 -5.777 1.00 89.81 94 CYS A N 1
ATOM 741 C CA . CYS A 1 94 ? 1.387 8.486 -5.725 1.00 89.81 94 CYS A CA 1
ATOM 742 C C . CYS A 1 94 ? 0.443 7.375 -5.212 1.00 89.81 94 CYS A C 1
ATOM 744 O O . CYS A 1 94 ? 0.711 6.187 -5.422 1.00 89.81 94 CYS A O 1
ATOM 746 N N . ASN A 1 95 ? -0.690 7.748 -4.607 1.00 87.44 95 ASN A N 1
ATOM 747 C CA . ASN A 1 95 ? -1.618 6.806 -3.961 1.00 87.44 95 ASN A CA 1
ATOM 748 C C . ASN A 1 95 ? -2.026 5.618 -4.848 1.00 87.44 95 ASN A C 1
ATOM 750 O O . ASN A 1 95 ? -2.029 4.477 -4.390 1.00 87.44 95 ASN A O 1
ATOM 754 N N . GLU A 1 96 ? -2.334 5.852 -6.123 1.00 89.38 96 GLU A N 1
ATOM 755 C CA . GLU A 1 96 ? -2.748 4.775 -7.031 1.00 89.38 96 GLU A CA 1
ATOM 756 C C . GLU A 1 96 ? -1.592 3.834 -7.389 1.00 89.38 96 GLU A C 1
ATOM 758 O O . GLU A 1 96 ? -1.764 2.613 -7.413 1.00 89.38 96 GLU A O 1
ATOM 763 N N . THR A 1 97 ? -0.384 4.376 -7.564 1.00 90.62 97 THR A N 1
ATOM 764 C CA . THR A 1 97 ? 0.815 3.556 -7.772 1.00 90.62 97 THR A CA 1
ATOM 765 C C . THR A 1 97 ? 1.150 2.758 -6.514 1.00 90.62 97 THR A C 1
ATOM 767 O O . THR A 1 97 ? 1.368 1.554 -6.613 1.00 90.62 97 THR A O 1
ATOM 770 N N . ALA A 1 98 ? 1.102 3.372 -5.329 1.00 91.00 98 ALA A N 1
ATOM 771 C CA . ALA A 1 98 ? 1.329 2.691 -4.055 1.00 91.00 98 ALA A CA 1
ATOM 772 C C . ALA A 1 98 ? 0.338 1.532 -3.841 1.00 91.00 98 ALA A C 1
ATOM 774 O O . ALA A 1 98 ? 0.742 0.415 -3.509 1.00 91.00 98 ALA A O 1
ATOM 775 N N . LYS A 1 99 ? -0.958 1.756 -4.110 1.00 92.19 99 LYS A N 1
ATOM 776 C CA . LYS A 1 99 ? -1.987 0.703 -4.070 1.00 92.19 99 LYS A CA 1
ATOM 777 C C . LYS A 1 99 ? -1.673 -0.418 -5.061 1.00 92.19 99 LYS A C 1
ATOM 779 O O . LYS A 1 99 ? -1.723 -1.585 -4.681 1.00 92.19 99 LYS A O 1
ATOM 784 N N . ALA A 1 100 ? -1.339 -0.096 -6.311 1.00 92.00 100 ALA A N 1
ATOM 785 C CA . ALA A 1 100 ? -1.012 -1.093 -7.331 1.00 92.00 100 ALA A CA 1
ATOM 786 C C . ALA A 1 100 ? 0.233 -1.921 -6.962 1.00 92.00 100 ALA A C 1
ATOM 788 O O . ALA A 1 100 ? 0.225 -3.145 -7.097 1.00 92.00 100 ALA A O 1
ATOM 789 N N . MET A 1 101 ? 1.269 -1.267 -6.435 1.00 89.94 101 MET A N 1
ATOM 790 C CA . MET A 1 101 ? 2.488 -1.901 -5.936 1.00 89.94 101 MET A CA 1
ATOM 791 C C . MET A 1 101 ? 2.183 -2.897 -4.816 1.00 89.94 101 MET A C 1
ATOM 793 O O . MET A 1 101 ? 2.593 -4.053 -4.895 1.00 89.94 101 MET A O 1
ATOM 797 N N . VAL A 1 102 ? 1.432 -2.485 -3.791 1.00 89.88 102 VAL A N 1
ATOM 798 C CA . VAL A 1 102 ? 1.102 -3.371 -2.664 1.00 89.88 102 VAL A CA 1
ATOM 799 C C . VAL A 1 102 ? 0.195 -4.517 -3.096 1.00 89.88 102 VAL A C 1
ATOM 801 O O . VAL A 1 102 ? 0.399 -5.640 -2.649 1.00 89.88 102 VAL A O 1
ATOM 804 N N . ARG A 1 103 ? -0.741 -4.290 -4.027 1.00 90.06 103 ARG A N 1
ATOM 805 C CA . ARG A 1 103 ? -1.533 -5.377 -4.635 1.00 90.06 103 ARG A CA 1
ATOM 806 C C . ARG A 1 103 ? -0.646 -6.408 -5.313 1.00 90.06 103 ARG A C 1
ATOM 808 O O . ARG A 1 103 ? -0.836 -7.599 -5.097 1.00 90.06 103 ARG A O 1
ATOM 815 N N . PHE A 1 104 ? 0.329 -5.953 -6.094 1.00 89.06 104 PHE A N 1
ATOM 816 C CA . PHE A 1 104 ? 1.286 -6.840 -6.739 1.00 89.06 104 PHE A CA 1
ATOM 817 C C . PHE A 1 104 ? 2.116 -7.627 -5.717 1.00 89.06 104 PHE A C 1
ATOM 819 O O . PHE A 1 104 ? 2.243 -8.840 -5.847 1.00 89.06 104 PHE A O 1
ATOM 826 N N . ALA A 1 105 ? 2.646 -6.957 -4.693 1.00 87.62 105 ALA A N 1
ATOM 827 C CA . ALA A 1 105 ? 3.490 -7.586 -3.682 1.00 87.62 105 ALA A CA 1
ATOM 828 C C . ALA A 1 105 ? 2.737 -8.613 -2.832 1.00 87.62 105 ALA A C 1
ATOM 830 O O . ALA A 1 105 ? 3.227 -9.725 -2.650 1.00 87.62 105 ALA A O 1
ATOM 831 N N . VAL A 1 106 ? 1.537 -8.264 -2.356 1.00 86.88 106 VAL A N 1
ATOM 832 C CA . VAL A 1 106 ? 0.693 -9.174 -1.573 1.00 86.88 106 VAL A CA 1
ATOM 833 C C . VAL A 1 106 ? 0.337 -10.403 -2.394 1.00 86.88 106 VAL A C 1
ATOM 835 O O . VAL A 1 106 ? 0.434 -11.490 -1.857 1.00 86.88 106 VAL A O 1
ATOM 838 N N . PHE A 1 107 ? -0.003 -10.256 -3.678 1.00 85.62 107 PHE A N 1
ATOM 839 C CA . PHE A 1 107 ? -0.311 -11.394 -4.549 1.00 85.62 107 PHE A CA 1
ATOM 840 C C . PHE A 1 107 ? 0.927 -12.248 -4.868 1.00 85.62 107 PHE A C 1
ATOM 842 O O . PHE A 1 107 ? 0.872 -13.470 -4.823 1.00 85.62 107 PHE A O 1
ATOM 849 N N . LYS A 1 108 ? 2.073 -11.620 -5.166 1.00 84.19 108 LYS A N 1
ATOM 850 C CA . LYS A 1 108 ? 3.313 -12.328 -5.534 1.00 84.19 108 LYS A CA 1
ATOM 851 C C . LYS A 1 108 ? 3.964 -13.053 -4.354 1.00 84.19 108 LYS A C 1
ATOM 853 O O . LYS A 1 108 ? 4.668 -14.036 -4.559 1.00 84.19 108 LYS A O 1
ATOM 858 N N . TRP A 1 109 ? 3.774 -12.555 -3.136 1.00 78.81 109 TRP A N 1
ATOM 859 C CA . TRP A 1 109 ? 4.368 -13.115 -1.920 1.00 78.81 109 TRP A CA 1
ATOM 860 C C . TRP A 1 109 ? 3.318 -13.609 -0.922 1.00 78.81 109 TRP A C 1
AT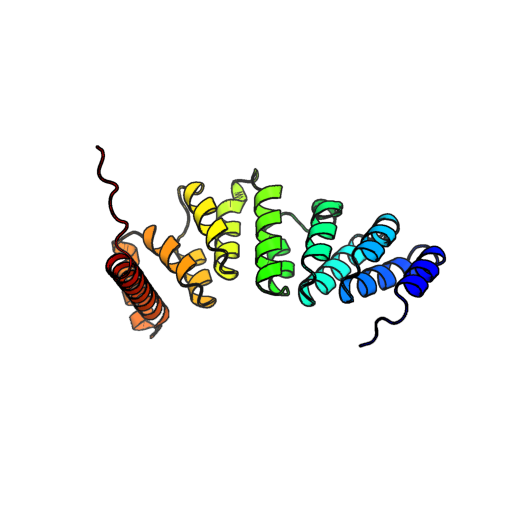OM 862 O O . TRP A 1 109 ? 3.623 -13.747 0.266 1.00 78.81 109 TRP A O 1
ATOM 872 N N . GLU A 1 110 ? 2.102 -13.882 -1.401 1.00 69.75 110 GLU A N 1
ATOM 873 C CA . GLU A 1 110 ? 0.942 -14.236 -0.579 1.00 69.75 110 GLU A CA 1
ATOM 874 C C . GLU A 1 110 ? 1.182 -15.483 0.275 1.00 69.75 110 GLU A C 1
ATOM 876 O O . GLU A 1 110 ? 0.761 -15.538 1.431 1.00 69.75 110 GLU A O 1
ATOM 881 N N . ASP A 1 111 ? 1.944 -16.436 -0.262 1.00 71.31 111 ASP A N 1
ATOM 882 C CA . ASP A 1 111 ? 2.264 -17.716 0.377 1.00 71.31 111 ASP A CA 1
ATOM 883 C C . ASP A 1 111 ? 3.056 -17.557 1.687 1.00 71.31 111 ASP A C 1
ATOM 885 O O . ASP A 1 111 ? 3.181 -18.486 2.486 1.00 71.31 111 ASP A O 1
ATOM 889 N N . ARG A 1 112 ? 3.589 -16.361 1.965 1.00 73.31 112 ARG A N 1
ATOM 890 C CA . ARG A 1 112 ? 4.348 -16.068 3.184 1.00 73.31 112 ARG A CA 1
ATOM 891 C C . ARG A 1 112 ? 3.423 -15.586 4.299 1.00 73.31 112 ARG A C 1
ATOM 893 O O . ARG A 1 112 ? 3.482 -14.422 4.706 1.00 73.31 112 ARG A O 1
ATOM 900 N N . LEU A 1 113 ? 2.637 -16.512 4.856 1.00 63.31 113 LEU A N 1
ATOM 901 C CA . LEU A 1 113 ? 1.668 -16.260 5.940 1.00 63.31 113 LEU A CA 1
ATOM 902 C C . LEU A 1 113 ? 2.240 -15.424 7.102 1.00 63.31 113 LEU A C 1
ATOM 904 O O . LEU A 1 113 ? 1.560 -14.549 7.634 1.00 63.31 1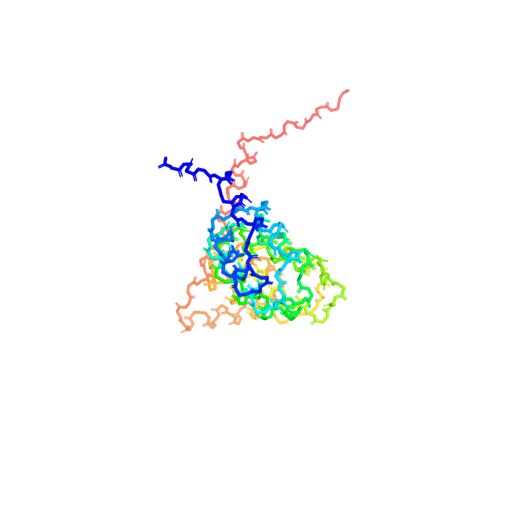13 LEU A O 1
ATOM 908 N N . ARG A 1 114 ? 3.523 -15.620 7.440 1.00 79.88 114 ARG A N 1
ATOM 909 C CA . ARG A 1 114 ? 4.224 -14.898 8.520 1.00 79.88 114 ARG A CA 1
ATOM 910 C C . ARG A 1 114 ? 4.216 -13.370 8.390 1.00 79.88 114 ARG A C 1
ATOM 912 O O . ARG A 1 114 ? 4.450 -12.680 9.375 1.00 79.88 114 ARG A O 1
ATOM 919 N N . PHE A 1 115 ? 4.010 -12.836 7.187 1.00 84.38 115 PHE A N 1
ATOM 920 C CA . PHE A 1 115 ? 4.040 -11.397 6.928 1.00 84.38 115 PHE A CA 1
ATOM 921 C C . PHE A 1 115 ? 2.647 -10.775 6.775 1.00 84.38 115 PHE A C 1
ATOM 923 O O . PHE A 1 115 ? 2.561 -9.558 6.618 1.00 84.38 115 PHE A O 1
ATOM 930 N N . LEU A 1 116 ? 1.561 -11.557 6.840 1.00 86.75 116 LEU A N 1
ATOM 931 C CA . LEU A 1 116 ? 0.200 -11.041 6.641 1.00 86.75 116 LEU A CA 1
ATOM 932 C C . LEU A 1 116 ? -0.173 -9.897 7.607 1.00 86.75 116 LEU A C 1
ATOM 934 O O . LEU A 1 116 ? -0.695 -8.895 7.118 1.00 86.75 116 LEU A O 1
ATOM 938 N N . PRO A 1 117 ? 0.141 -9.947 8.922 1.00 88.75 117 PRO A N 1
ATOM 939 C CA . PRO A 1 117 ? -0.137 -8.820 9.819 1.00 88.75 117 PRO A CA 1
ATOM 940 C C . PRO A 1 117 ? 0.616 -7.537 9.434 1.00 88.75 117 PRO A C 1
ATOM 942 O O . PRO A 1 117 ? 0.071 -6.439 9.510 1.00 88.75 117 PRO A O 1
ATOM 945 N N . LEU A 1 118 ? 1.855 -7.658 8.949 1.00 89.62 118 LEU A N 1
ATOM 946 C CA . LEU A 1 118 ? 2.645 -6.513 8.481 1.00 89.62 118 LEU A CA 1
ATOM 947 C C . LEU A 1 118 ? 2.089 -5.936 7.174 1.00 89.62 118 LEU A C 1
ATOM 949 O O . LEU A 1 118 ? 2.022 -4.717 7.015 1.00 89.62 118 LEU A O 1
ATOM 953 N N . TRP A 1 119 ? 1.648 -6.798 6.254 1.00 90.69 119 TRP A N 1
ATOM 954 C CA . TRP A 1 119 ? 0.942 -6.365 5.050 1.00 90.69 119 TRP A CA 1
ATOM 955 C C . TRP A 1 119 ? -0.376 -5.671 5.385 1.00 90.69 119 TRP A C 1
ATOM 957 O O . TRP A 1 119 ? -0.678 -4.654 4.766 1.00 90.69 119 TRP A O 1
ATOM 967 N N . LEU A 1 120 ? -1.111 -6.144 6.396 1.00 92.19 120 LEU A N 1
ATOM 968 C CA . LEU A 1 120 ? -2.329 -5.487 6.867 1.00 92.19 120 LEU A CA 1
ATOM 969 C C . LEU A 1 120 ? -2.033 -4.053 7.327 1.00 92.19 120 LEU A C 1
ATOM 971 O O . LEU A 1 120 ? -2.675 -3.118 6.846 1.00 92.19 120 LEU A O 1
ATOM 975 N N . ILE A 1 121 ? -1.003 -3.861 8.159 1.00 91.75 121 ILE A N 1
ATOM 976 C CA . ILE A 1 121 ? -0.553 -2.529 8.596 1.00 91.75 121 ILE A CA 1
ATOM 977 C C . ILE A 1 121 ? -0.264 -1.627 7.386 1.00 91.75 121 ILE A C 1
ATOM 979 O O . ILE A 1 121 ? -0.744 -0.497 7.329 1.00 91.75 121 ILE A O 1
ATOM 983 N N . ILE A 1 122 ? 0.476 -2.120 6.389 1.00 90.94 122 ILE A N 1
ATOM 984 C CA . ILE A 1 122 ? 0.825 -1.345 5.187 1.00 90.94 122 ILE A CA 1
ATOM 985 C C . ILE A 1 122 ? -0.407 -1.006 4.345 1.00 90.94 122 ILE A C 1
ATOM 987 O O . ILE A 1 122 ? -0.544 0.131 3.894 1.00 90.94 122 ILE A O 1
ATOM 991 N N . THR A 1 123 ? -1.326 -1.956 4.148 1.00 92.75 123 THR A N 1
ATOM 992 C CA . THR A 1 123 ? -2.575 -1.692 3.418 1.00 92.75 123 THR A CA 1
ATOM 993 C C . THR A 1 123 ? -3.423 -0.635 4.113 1.00 92.75 123 THR A C 1
ATOM 995 O O . THR A 1 123 ? -4.059 0.165 3.431 1.00 92.75 123 THR A O 1
ATOM 998 N N . CYS A 1 124 ? -3.375 -0.573 5.445 1.00 93.62 124 CYS A N 1
ATOM 999 C CA . CYS A 1 124 ? -4.037 0.461 6.227 1.00 93.62 124 CYS A CA 1
ATOM 1000 C C . CYS A 1 124 ? -3.361 1.821 6.094 1.00 93.62 124 CYS A C 1
ATOM 1002 O O . CYS A 1 124 ? -4.074 2.782 5.843 1.00 93.62 124 CYS A O 1
ATOM 1004 N N . LYS A 1 125 ? -2.023 1.895 6.136 1.00 92.00 125 LYS A N 1
ATOM 1005 C CA . LYS A 1 125 ? -1.269 3.147 5.910 1.00 92.00 125 LYS A CA 1
ATOM 1006 C C . LYS A 1 125 ? -1.480 3.762 4.526 1.00 92.00 125 LYS A C 1
ATOM 1008 O O . LYS A 1 125 ? -1.320 4.961 4.372 1.00 92.00 125 LYS A O 1
ATOM 1013 N N . ILE A 1 126 ? -1.768 2.936 3.519 1.00 91.25 126 ILE A N 1
ATOM 1014 C CA . ILE A 1 126 ? -1.992 3.367 2.124 1.00 91.25 126 ILE A CA 1
ATOM 1015 C C . ILE A 1 126 ? -3.491 3.563 1.821 1.00 91.25 126 ILE A C 1
ATOM 1017 O O . ILE A 1 126 ? -3.861 4.096 0.773 1.00 91.25 126 ILE A O 1
ATOM 1021 N N . GLY A 1 127 ? -4.381 3.071 2.689 1.00 92.06 127 GLY A N 1
ATOM 1022 C CA . GLY A 1 127 ? -5.826 3.129 2.464 1.00 92.06 127 GLY A CA 1
ATOM 1023 C C . GLY A 1 127 ? -6.332 2.139 1.408 1.00 92.06 127 GLY A C 1
ATOM 1024 O O . GLY A 1 127 ? -7.293 2.413 0.687 1.00 92.06 127 GLY A O 1
ATOM 1025 N N . CYS A 1 128 ? -5.696 0.973 1.262 1.00 92.88 128 CYS A N 1
ATOM 1026 C CA . CYS A 1 128 ? -6.094 -0.041 0.283 1.00 92.88 128 CYS A CA 1
ATOM 1027 C C . CYS A 1 128 ? -7.238 -0.941 0.791 1.00 92.88 128 CYS A C 1
ATOM 1029 O O . CYS A 1 128 ? -7.049 -2.130 1.047 1.00 92.88 128 CYS A O 1
ATOM 1031 N N . VAL A 1 129 ? -8.454 -0.391 0.855 1.00 93.00 129 VAL A N 1
ATOM 1032 C CA . VAL A 1 129 ? -9.659 -1.041 1.418 1.00 93.00 129 VAL A CA 1
ATOM 1033 C C . VAL A 1 129 ? -9.892 -2.467 0.904 1.00 93.00 129 VAL A C 1
ATOM 1035 O O . VAL A 1 129 ? -10.230 -3.368 1.671 1.00 93.00 129 VAL A O 1
ATOM 1038 N N . HIS A 1 130 ? -9.727 -2.694 -0.402 1.00 91.81 130 HIS A N 1
ATOM 1039 C CA . HIS A 1 130 ? -9.979 -4.002 -1.009 1.00 91.81 130 HIS A CA 1
ATOM 1040 C C . HIS A 1 130 ? -9.017 -5.083 -0.494 1.00 91.81 130 HIS A C 1
ATOM 1042 O O . HIS A 1 130 ? -9.457 -6.184 -0.161 1.00 91.81 130 HIS A O 1
ATOM 1048 N N . LEU A 1 131 ? -7.723 -4.763 -0.385 1.00 91.38 131 LEU A N 1
ATOM 1049 C CA . LEU A 1 131 ? -6.742 -5.691 0.172 1.00 91.38 131 LEU A CA 1
ATOM 1050 C C . LEU A 1 131 ? -6.932 -5.863 1.672 1.00 91.38 131 LEU A C 1
ATOM 1052 O O . LEU A 1 131 ? -6.888 -6.996 2.137 1.00 91.38 131 LEU A O 1
ATOM 1056 N N . THR A 1 132 ? -7.214 -4.782 2.406 1.00 93.56 132 THR A N 1
ATOM 1057 C CA . THR A 1 132 ? -7.505 -4.842 3.844 1.00 93.56 132 THR A CA 1
ATOM 1058 C C . THR A 1 132 ? -8.615 -5.857 4.122 1.00 93.56 132 THR A C 1
ATOM 1060 O O . THR A 1 132 ? -8.447 -6.747 4.950 1.00 93.56 132 THR A O 1
ATOM 1063 N N . LYS A 1 133 ? -9.719 -5.819 3.358 1.00 93.06 133 LYS A N 1
ATOM 1064 C CA . LYS A 1 133 ? -10.802 -6.816 3.460 1.00 93.06 133 LYS A CA 1
ATOM 1065 C C . LYS A 1 133 ? -10.333 -8.243 3.174 1.00 93.06 133 LYS A C 1
ATOM 1067 O O . LYS A 1 133 ? -10.754 -9.162 3.869 1.00 93.06 133 LYS A O 1
ATOM 1072 N N . SER A 1 134 ? -9.515 -8.436 2.139 1.00 91.69 134 SER A N 1
ATOM 1073 C CA . SER A 1 134 ? -8.999 -9.761 1.769 1.00 91.69 134 SER A CA 1
ATOM 1074 C C . SER A 1 134 ? -8.100 -10.337 2.867 1.00 91.69 134 SER A C 1
ATOM 1076 O O . SER A 1 134 ? -8.295 -11.470 3.302 1.00 91.69 134 SER A O 1
ATOM 1078 N N . LEU A 1 135 ? -7.174 -9.527 3.386 1.00 90.62 135 LEU A N 1
ATOM 1079 C CA . LEU A 1 135 ? -6.245 -9.917 4.445 1.00 90.62 135 LEU A CA 1
ATOM 1080 C C . LEU A 1 135 ? -6.971 -10.208 5.762 1.00 90.62 135 LEU A C 1
ATOM 1082 O O . LEU A 1 135 ? -6.710 -11.237 6.376 1.00 90.62 135 LEU A O 1
ATOM 1086 N N . LEU A 1 136 ? -7.945 -9.382 6.159 1.00 91.12 136 LEU A N 1
ATOM 1087 C CA . LEU A 1 136 ? -8.745 -9.613 7.370 1.00 91.12 136 LEU A CA 1
ATOM 1088 C C . LEU A 1 136 ? -9.532 -10.932 7.341 1.00 91.12 136 LEU A C 1
ATOM 1090 O O . LEU A 1 136 ? -9.859 -11.469 8.397 1.00 91.12 136 LEU A O 1
ATOM 1094 N N . LYS A 1 137 ? -9.870 -11.466 6.160 1.00 90.38 137 LYS A N 1
ATOM 1095 C CA . LYS A 1 137 ? -10.499 -12.794 6.045 1.00 90.38 137 LYS A CA 1
ATOM 1096 C C . LYS A 1 137 ? -9.513 -13.937 6.291 1.00 90.38 137 LYS A C 1
ATOM 1098 O O . LYS A 1 137 ? -9.940 -15.003 6.713 1.00 90.38 137 LYS A O 1
ATOM 1103 N N . LYS A 1 138 ? -8.229 -13.728 5.994 1.00 89.62 138 LYS A N 1
ATOM 1104 C CA . LYS A 1 138 ? -7.171 -14.743 6.123 1.00 89.62 138 LYS A CA 1
ATOM 1105 C C . LYS A 1 138 ? -6.517 -14.739 7.501 1.00 89.62 138 LYS A C 1
ATOM 1107 O O . LYS A 1 138 ? -6.068 -15.778 7.968 1.00 89.62 138 LYS A O 1
ATOM 1112 N N . ILE A 1 139 ? -6.439 -13.572 8.133 1.00 87.81 139 ILE A N 1
ATOM 1113 C CA . ILE A 1 139 ? -5.831 -13.405 9.450 1.00 87.81 139 ILE A CA 1
ATOM 1114 C C . ILE A 1 139 ? -6.887 -13.707 10.520 1.00 87.81 139 ILE A C 1
ATOM 1116 O O . ILE A 1 139 ? -7.922 -13.038 10.580 1.00 87.81 139 ILE A O 1
ATOM 1120 N N . ILE A 1 140 ? -6.610 -14.718 11.345 1.00 82.12 140 ILE A N 1
ATOM 1121 C CA . ILE A 1 140 ? -7.479 -15.142 12.452 1.00 82.12 140 ILE A CA 1
ATOM 1122 C C . ILE A 1 140 ? -7.240 -14.258 13.678 1.00 82.12 140 ILE A C 1
ATOM 1124 O O . ILE A 1 140 ? -8.193 -13.713 14.225 1.00 82.12 140 ILE A O 1
ATOM 1128 N N . ASP A 1 141 ? -5.975 -14.074 14.058 1.00 83.44 141 ASP A N 1
ATOM 1129 C CA . ASP A 1 141 ? -5.567 -13.297 15.228 1.00 83.44 141 ASP A CA 1
ATOM 1130 C C . ASP A 1 141 ? -4.432 -12.327 14.869 1.00 83.44 141 ASP A C 1
ATOM 1132 O O . ASP A 1 141 ? -3.526 -12.665 14.099 1.00 83.44 141 ASP A O 1
ATOM 1136 N N . PHE A 1 142 ? -4.529 -11.098 15.372 1.00 87.00 142 PHE A N 1
ATOM 1137 C CA . PHE A 1 142 ? -3.536 -10.039 15.216 1.00 87.00 142 PHE A CA 1
ATOM 1138 C C . PHE A 1 142 ? -3.814 -8.891 16.191 1.00 87.00 142 PHE A C 1
ATOM 1140 O O . PHE A 1 142 ? -4.958 -8.626 16.553 1.00 87.00 142 PHE A O 1
ATOM 1147 N N . ASP A 1 143 ? -2.770 -8.138 16.542 1.00 88.69 143 ASP A N 1
ATOM 1148 C CA . ASP A 1 143 ? -2.932 -6.895 17.296 1.00 88.69 143 ASP A CA 1
ATOM 1149 C C . ASP A 1 143 ? -3.677 -5.852 16.450 1.00 88.69 143 ASP A C 1
ATOM 1151 O O . ASP A 1 143 ? -3.152 -5.333 15.461 1.00 88.69 143 ASP A O 1
ATOM 1155 N N . THR A 1 144 ? -4.910 -5.538 16.845 1.00 89.12 144 THR A N 1
ATOM 1156 C CA . THR A 1 144 ? -5.768 -4.575 16.150 1.00 89.12 144 THR A CA 1
ATOM 1157 C C . THR A 1 144 ? -5.301 -3.132 16.305 1.00 89.12 144 THR A C 1
ATOM 1159 O O . THR A 1 144 ? -5.655 -2.300 15.470 1.00 89.12 144 THR A O 1
ATOM 1162 N N . ASN A 1 145 ? -4.502 -2.814 17.329 1.00 88.94 145 ASN A N 1
ATOM 1163 C CA . ASN A 1 145 ? -4.116 -1.437 17.639 1.00 88.94 145 ASN A CA 1
ATOM 1164 C C . ASN A 1 145 ? -3.240 -0.832 16.545 1.00 88.94 145 ASN A C 1
ATOM 1166 O O . ASN A 1 145 ? -3.523 0.257 16.052 1.00 88.94 145 ASN A O 1
ATOM 1170 N N . ILE A 1 146 ? -2.194 -1.547 16.123 1.00 89.88 146 ILE A N 1
ATOM 1171 C CA . ILE A 1 146 ? -1.214 -1.012 15.167 1.00 89.88 146 ILE A CA 1
ATOM 1172 C C . ILE A 1 146 ? -1.850 -0.742 13.788 1.00 89.88 146 ILE A C 1
ATOM 1174 O O . ILE A 1 146 ? -1.657 0.359 13.256 1.00 89.88 146 ILE A O 1
ATOM 1178 N N . PRO A 1 147 ? -2.619 -1.675 13.186 1.00 92.69 147 PRO A N 1
ATOM 1179 C CA . PRO A 1 147 ? -3.342 -1.411 11.946 1.00 92.69 147 PRO A CA 1
ATOM 1180 C C . PRO A 1 147 ? -4.392 -0.304 12.089 1.00 92.69 147 PRO A C 1
ATOM 1182 O O . PRO A 1 147 ? -4.560 0.473 11.149 1.00 92.69 147 PRO A O 1
ATOM 1185 N N . LEU A 1 148 ? -5.082 -0.218 13.237 1.00 92.06 148 LEU A N 1
ATOM 1186 C CA . LEU A 1 148 ? -6.097 0.809 13.487 1.00 92.06 148 LEU A CA 1
ATOM 1187 C C . LEU A 1 148 ? -5.465 2.200 13.534 1.00 92.06 148 LEU A C 1
ATOM 1189 O O . LEU A 1 148 ? -5.860 3.060 12.753 1.00 92.06 148 LEU A O 1
ATOM 1193 N N . CYS A 1 149 ? -4.436 2.397 14.364 1.00 89.69 149 CYS A N 1
ATOM 1194 C CA . CYS A 1 149 ? -3.689 3.654 14.424 1.00 89.69 149 CYS A CA 1
ATOM 1195 C C . CYS A 1 149 ? -3.140 4.032 13.046 1.00 89.69 149 CYS A C 1
ATOM 1197 O O . CYS A 1 149 ? -3.291 5.164 12.612 1.00 89.69 149 CYS A O 1
ATOM 1199 N N . SER A 1 150 ? -2.598 3.059 12.308 1.00 91.81 150 SER A N 1
ATOM 1200 C CA . SER A 1 150 ? -2.075 3.284 10.958 1.00 91.81 150 SER A CA 1
ATOM 1201 C C . SER A 1 150 ? -3.128 3.762 9.952 1.00 91.81 150 SER A C 1
ATOM 1203 O O . SER A 1 150 ? -2.794 4.527 9.054 1.00 91.81 150 SER A O 1
ATOM 1205 N N . ALA A 1 151 ? -4.374 3.291 10.061 1.00 93.56 151 ALA A N 1
ATOM 1206 C CA . ALA A 1 151 ? -5.469 3.760 9.215 1.00 93.56 151 ALA A CA 1
ATOM 1207 C C . ALA A 1 151 ? -5.954 5.155 9.638 1.00 93.56 151 ALA A C 1
ATOM 1209 O O . ALA A 1 151 ? -6.228 5.984 8.775 1.00 93.56 151 ALA A O 1
ATOM 1210 N N . LEU A 1 152 ? -6.037 5.410 10.948 1.00 90.69 152 LEU A N 1
ATOM 1211 C CA . LEU A 1 152 ? -6.453 6.699 11.504 1.00 90.69 152 LEU A CA 1
ATOM 1212 C C . LEU A 1 152 ? -5.422 7.808 11.240 1.00 90.69 152 LEU A C 1
ATOM 1214 O O . LEU A 1 152 ? -5.810 8.926 10.939 1.00 90.69 152 LEU A O 1
ATOM 1218 N N . ASP A 1 153 ? -4.122 7.505 11.293 1.00 89.31 153 ASP A N 1
ATOM 1219 C CA . ASP A 1 153 ? -3.045 8.457 10.976 1.00 89.31 153 ASP A CA 1
ATOM 1220 C C . ASP A 1 153 ? -3.061 8.909 9.505 1.00 89.31 153 ASP A C 1
ATOM 1222 O O . ASP A 1 153 ? -2.510 9.959 9.182 1.00 89.31 153 ASP A O 1
ATOM 1226 N N . GLY A 1 154 ? -3.649 8.103 8.614 1.00 85.50 154 GLY A N 1
ATOM 1227 C CA . GLY A 1 154 ? -3.780 8.391 7.184 1.00 85.50 154 GLY A CA 1
ATOM 1228 C C . GLY A 1 154 ? -5.181 8.830 6.750 1.00 85.50 154 GLY A C 1
ATOM 1229 O O . GLY A 1 154 ? -5.451 8.830 5.551 1.00 85.50 154 GLY A O 1
ATOM 1230 N N . ASP A 1 155 ? -6.088 9.127 7.689 1.00 90.38 155 ASP A N 1
ATOM 1231 C CA . ASP A 1 155 ? -7.500 9.464 7.429 1.00 90.38 155 ASP A CA 1
ATOM 1232 C C . ASP A 1 155 ? -8.229 8.426 6.545 1.00 90.38 155 ASP A C 1
ATOM 1234 O O . ASP A 1 155 ? -9.139 8.722 5.766 1.00 90.38 155 ASP A O 1
ATOM 1238 N N . HIS A 1 156 ? -7.822 7.160 6.643 1.00 92.31 156 HIS A N 1
ATOM 1239 C CA . HIS A 1 156 ? -8.373 6.058 5.862 1.00 92.31 156 HIS A CA 1
ATOM 1240 C C . HIS A 1 156 ? -9.552 5.412 6.598 1.00 92.31 156 HIS A C 1
ATOM 1242 O O . HIS A 1 156 ? -9.479 4.258 7.038 1.00 92.31 156 HIS A O 1
ATOM 1248 N N . TRP A 1 157 ? -10.652 6.162 6.713 1.00 91.06 157 TRP A N 1
ATOM 1249 C CA . TRP A 1 157 ? -11.838 5.815 7.509 1.00 91.06 157 TRP A CA 1
ATOM 1250 C C . TRP A 1 157 ? -12.435 4.448 7.168 1.00 91.06 157 TRP A C 1
ATOM 1252 O O . TRP A 1 157 ? -12.766 3.684 8.073 1.00 91.06 157 TRP A O 1
ATOM 1262 N N . GLU A 1 158 ? -12.509 4.070 5.887 1.00 92.44 158 GLU A N 1
ATOM 1263 C CA . GLU A 1 158 ? -12.938 2.725 5.493 1.00 92.44 158 GLU A CA 1
ATOM 1264 C C . GLU A 1 158 ? -12.065 1.618 6.090 1.00 92.44 158 GLU A C 1
ATOM 1266 O O . GLU A 1 158 ? -12.584 0.601 6.549 1.00 92.44 158 GLU A O 1
ATOM 1271 N N . CYS A 1 159 ? -10.740 1.773 6.039 1.00 93.12 159 CYS A N 1
ATOM 1272 C CA . CYS A 1 159 ? -9.813 0.781 6.579 1.00 93.12 159 CYS A CA 1
ATOM 1273 C C . CYS A 1 159 ? -9.925 0.721 8.103 1.00 93.12 159 CYS A C 1
ATOM 1275 O O . CYS A 1 159 ? -9.971 -0.373 8.666 1.00 93.12 159 CYS A O 1
ATOM 1277 N N . ALA A 1 160 ? -10.013 1.886 8.748 1.00 93.00 160 ALA A N 1
ATOM 1278 C CA . ALA A 1 160 ? -10.164 1.999 10.191 1.00 93.00 160 ALA A CA 1
ATOM 1279 C C . ALA A 1 160 ? -11.470 1.339 10.662 1.00 93.00 160 ALA A C 1
ATOM 1281 O O . ALA A 1 160 ? -11.435 0.498 11.554 1.00 93.00 160 ALA A O 1
ATOM 1282 N N . SER A 1 161 ? -12.589 1.603 9.979 1.00 92.50 161 SER A N 1
ATOM 1283 C CA . SER A 1 161 ? -13.889 0.978 10.246 1.00 92.50 161 SER A CA 1
ATOM 1284 C C . SER A 1 161 ? -13.830 -0.549 10.128 1.00 92.50 161 SER A C 1
ATOM 1286 O O . SER A 1 161 ? -14.315 -1.258 11.007 1.00 92.50 161 SER A O 1
ATOM 1288 N N . LEU A 1 162 ? -13.171 -1.086 9.093 1.00 93.12 162 LEU A N 1
ATOM 1289 C CA . LEU A 1 162 ? -13.019 -2.537 8.938 1.00 93.12 162 LEU A CA 1
ATOM 1290 C C . LEU A 1 162 ? -12.250 -3.173 10.094 1.00 93.12 162 LEU A C 1
ATOM 1292 O O . LEU A 1 162 ? -12.646 -4.233 10.576 1.00 93.12 162 LEU A O 1
ATOM 1296 N N . ILE A 1 163 ? -11.174 -2.536 10.553 1.00 92.38 163 ILE A N 1
ATOM 1297 C CA . ILE A 1 163 ? -10.419 -3.022 11.711 1.00 92.38 163 ILE A CA 1
ATOM 1298 C C . ILE A 1 163 ? -11.248 -2.870 12.983 1.00 92.38 163 ILE A C 1
ATOM 1300 O O . ILE A 1 163 ? -11.285 -3.796 13.787 1.00 92.38 163 ILE A O 1
ATOM 1304 N N . TRP A 1 164 ? -11.970 -1.757 13.129 1.00 90.12 164 TRP A N 1
ATOM 1305 C CA . TRP A 1 164 ? -12.841 -1.486 14.269 1.00 90.12 164 TRP A CA 1
ATOM 1306 C C . TRP A 1 164 ? -13.855 -2.607 14.494 1.00 90.12 164 TRP A C 1
ATOM 1308 O O . TRP A 1 164 ? -14.059 -3.024 15.632 1.00 90.12 164 TRP A O 1
ATOM 1318 N N . THR A 1 165 ? -14.406 -3.194 13.420 1.00 89.12 165 THR A N 1
ATOM 1319 C CA . THR A 1 165 ? -15.317 -4.351 13.528 1.00 89.12 165 THR A CA 1
ATOM 1320 C C . THR A 1 165 ? -14.696 -5.588 14.184 1.00 89.12 165 THR A C 1
ATOM 1322 O O . THR A 1 165 ? -15.431 -6.407 14.727 1.00 89.12 165 THR A O 1
ATOM 1325 N N . ARG A 1 166 ? -13.365 -5.724 14.165 1.00 88.06 166 ARG A N 1
ATOM 1326 C CA . ARG A 1 166 ? -12.621 -6.829 14.794 1.00 88.06 166 ARG A CA 1
ATOM 1327 C C . ARG A 1 166 ? -12.154 -6.524 16.214 1.00 88.06 166 ARG A C 1
ATOM 1329 O O . ARG A 1 166 ? -11.761 -7.447 16.916 1.00 88.06 166 ARG A O 1
ATOM 1336 N N . VAL A 1 167 ? -12.196 -5.262 16.639 1.00 87.38 167 VAL A N 1
ATOM 1337 C CA . VAL A 1 167 ? -11.856 -4.872 18.010 1.00 87.38 167 VAL A CA 1
ATOM 1338 C C . VAL A 1 167 ? -12.956 -5.352 18.958 1.00 87.38 167 VAL A C 1
ATOM 1340 O O . VAL A 1 167 ? -14.134 -5.105 18.698 1.00 87.38 167 VAL A O 1
ATOM 1343 N N . SER A 1 168 ? -12.576 -6.025 20.047 1.00 85.69 168 SER A N 1
ATOM 1344 C CA . SER A 1 168 ? -13.512 -6.460 21.089 1.00 85.69 168 SER A CA 1
ATOM 1345 C C . SER A 1 168 ? -14.127 -5.264 21.819 1.00 85.69 168 SER A C 1
ATOM 1347 O O . SER A 1 168 ? -13.488 -4.223 21.962 1.00 85.69 168 SER A O 1
ATOM 1349 N N . GLU A 1 169 ? -15.359 -5.405 22.306 1.00 82.81 169 GLU A N 1
ATOM 1350 C CA . GLU A 1 169 ? -16.103 -4.282 22.895 1.00 82.81 169 GLU A CA 1
ATOM 1351 C C . GLU A 1 169 ? -15.372 -3.658 24.098 1.00 82.81 169 GLU A C 1
ATOM 1353 O O . GLU A 1 169 ? -15.150 -2.449 24.129 1.00 82.81 169 GLU A O 1
ATOM 1358 N N . ASN A 1 170 ? -14.846 -4.490 25.005 1.00 83.12 170 ASN A N 1
ATOM 1359 C CA . ASN A 1 170 ? -14.036 -4.033 26.143 1.00 83.12 170 ASN A CA 1
ATOM 1360 C C . ASN A 1 170 ? -12.807 -3.216 25.696 1.00 83.12 170 ASN A C 1
ATOM 1362 O O . ASN A 1 170 ? -12.404 -2.241 26.339 1.00 83.12 170 ASN A O 1
ATOM 1366 N N . HIS A 1 171 ? -12.190 -3.612 24.578 1.00 84.25 171 HIS A N 1
ATOM 1367 C CA . HIS A 1 171 ? -11.025 -2.917 24.042 1.00 84.25 171 HIS A CA 1
ATOM 1368 C C . HIS A 1 171 ? -11.421 -1.615 23.338 1.00 84.25 171 HIS A C 1
ATOM 1370 O O . HIS A 1 171 ? -10.706 -0.623 23.454 1.00 84.25 171 HIS A O 1
ATOM 1376 N N . ARG A 1 172 ? -12.592 -1.556 22.690 1.00 87.38 172 ARG A N 1
ATOM 1377 C CA . ARG A 1 172 ? -13.134 -0.309 22.122 1.00 87.38 172 ARG A CA 1
ATOM 1378 C C . ARG A 1 172 ? -13.356 0.748 23.192 1.00 87.38 172 ARG A C 1
ATOM 1380 O O . ARG A 1 172 ? -12.945 1.886 22.990 1.00 87.38 172 ARG A O 1
ATOM 1387 N N . GLU A 1 173 ? -13.960 0.386 24.323 1.00 85.56 173 GLU A N 1
ATOM 1388 C CA . GLU A 1 173 ? -14.167 1.313 25.444 1.00 85.56 173 GLU A CA 1
ATOM 1389 C C . GLU A 1 173 ? -12.839 1.866 25.968 1.00 85.56 173 GLU A C 1
ATOM 1391 O O . GLU A 1 173 ? -12.693 3.074 26.166 1.00 85.56 173 GLU A O 1
ATOM 1396 N N . THR A 1 174 ? -11.842 0.990 26.112 1.00 86.38 174 THR A N 1
ATOM 1397 C CA . THR A 1 174 ? -10.490 1.368 26.540 1.00 86.38 174 THR A CA 1
ATOM 1398 C C . THR A 1 174 ? -9.853 2.351 25.559 1.00 86.38 174 THR A C 1
ATOM 1400 O O . THR A 1 174 ? -9.352 3.399 25.971 1.00 86.38 174 THR A O 1
ATOM 1403 N N . ILE A 1 175 ? -9.923 2.068 24.254 1.00 85.19 175 ILE A N 1
ATOM 1404 C CA . ILE A 1 175 ? -9.394 2.963 23.222 1.00 85.19 175 ILE A CA 1
ATOM 1405 C C . ILE A 1 175 ? -10.149 4.304 23.237 1.00 85.19 175 ILE A C 1
ATOM 1407 O O . ILE A 1 175 ? -9.511 5.353 23.186 1.00 85.19 175 ILE A O 1
ATOM 1411 N N . LYS A 1 176 ? -11.485 4.307 23.353 1.00 85.75 176 LYS A N 1
ATOM 1412 C CA . LYS A 1 176 ? -12.288 5.543 23.435 1.00 85.75 176 LYS A CA 1
ATOM 1413 C C . LYS A 1 176 ? -11.896 6.394 24.639 1.00 85.75 176 LYS A C 1
ATOM 1415 O O . LYS A 1 176 ? -11.754 7.611 24.512 1.00 85.75 176 LYS A O 1
ATOM 1420 N N . LYS A 1 177 ? -11.684 5.762 25.796 1.00 85.81 177 LYS A N 1
ATOM 1421 C CA . LYS A 1 177 ? -11.212 6.440 27.006 1.00 85.81 177 LYS A CA 1
ATOM 1422 C C . LYS A 1 177 ? -9.838 7.076 26.778 1.00 85.81 177 LYS A C 1
ATOM 1424 O O . LYS A 1 177 ? -9.685 8.270 27.015 1.00 85.81 177 LYS A O 1
ATOM 1429 N N . MET A 1 178 ? -8.883 6.316 26.238 1.00 81.25 178 MET A N 1
ATOM 1430 C CA . MET A 1 178 ? -7.539 6.817 25.920 1.00 81.25 178 MET A CA 1
ATOM 1431 C C . MET A 1 178 ? -7.564 7.955 24.890 1.00 81.25 178 MET A C 1
ATOM 1433 O O . MET A 1 178 ? -6.826 8.929 25.030 1.00 81.25 178 MET A O 1
ATOM 1437 N N . ALA A 1 179 ? -8.416 7.863 23.866 1.00 83.75 179 ALA A N 1
ATOM 1438 C CA . ALA A 1 179 ? -8.582 8.911 22.864 1.00 83.75 179 ALA A CA 1
ATOM 1439 C C . ALA A 1 179 ? -9.123 10.201 23.495 1.00 83.75 179 ALA A C 1
ATOM 1441 O O . ALA A 1 179 ? -8.582 11.277 23.255 1.00 83.75 179 ALA A O 1
ATOM 1442 N N . LYS A 1 180 ? -10.114 10.093 24.389 1.00 83.75 180 LYS A N 1
ATOM 1443 C CA . LYS A 1 180 ? -10.653 11.238 25.132 1.00 83.75 180 LYS A CA 1
ATOM 1444 C C . LYS A 1 180 ? -9.602 11.893 26.032 1.00 83.75 180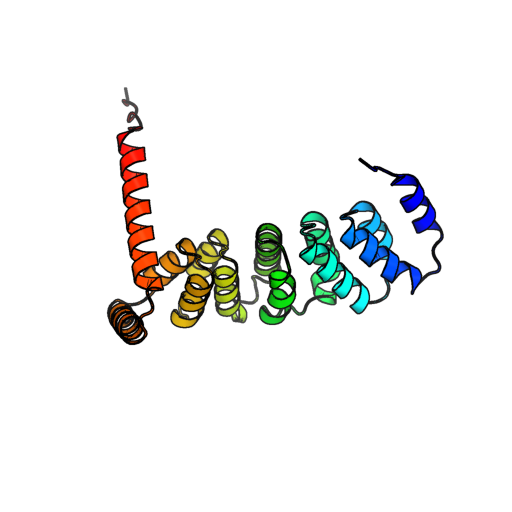 LYS A C 1
ATOM 1446 O O . LYS A 1 180 ? -9.489 13.113 26.030 1.00 83.75 180 LYS A O 1
ATOM 1451 N N . GLU A 1 181 ? -8.816 11.100 26.760 1.00 85.12 181 GLU A N 1
ATOM 1452 C CA . GLU A 1 181 ? -7.724 11.596 27.616 1.00 85.12 181 GLU A CA 1
ATOM 1453 C C . GLU A 1 181 ? -6.651 12.341 26.812 1.00 85.12 181 GLU A C 1
ATOM 1455 O O . GLU A 1 181 ? -6.113 13.348 27.264 1.00 85.12 181 GLU A O 1
ATOM 1460 N N . ARG A 1 182 ? -6.372 11.878 25.590 1.00 81.62 182 ARG A N 1
ATOM 1461 C CA . ARG A 1 182 ? -5.392 12.490 24.682 1.00 81.62 182 ARG A CA 1
ATOM 1462 C C . ARG A 1 182 ? -5.968 13.596 23.798 1.00 81.62 182 ARG A C 1
ATOM 1464 O O . ARG A 1 182 ? -5.230 14.147 22.988 1.00 81.62 182 ARG A O 1
ATOM 1471 N N . SER A 1 183 ? -7.255 13.924 23.938 1.00 80.75 183 SER A N 1
ATOM 1472 C CA . SER A 1 183 ? -7.979 14.823 23.024 1.00 80.75 183 SER A CA 1
ATOM 1473 C C . SER A 1 183 ? -7.889 14.401 21.546 1.00 80.75 183 SER A C 1
ATOM 1475 O O . SER A 1 183 ? -7.973 15.236 20.646 1.00 80.75 183 SER A O 1
ATOM 1477 N N . ASP A 1 184 ? -7.725 13.102 21.285 1.00 82.75 184 ASP A N 1
ATOM 1478 C CA . ASP A 1 184 ? -7.691 12.535 19.941 1.00 82.75 184 ASP A CA 1
ATOM 1479 C C . ASP A 1 184 ? -9.124 12.363 19.419 1.00 82.75 184 ASP A C 1
ATOM 1481 O O . ASP A 1 184 ? -9.911 11.558 19.921 1.00 82.75 184 ASP A O 1
ATOM 1485 N N . GLN A 1 185 ? -9.472 13.151 18.403 1.00 85.75 185 GLN A N 1
ATOM 1486 C CA . GLN A 1 185 ? -10.807 13.162 17.807 1.00 85.75 185 GLN A CA 1
ATOM 1487 C C . GLN A 1 185 ? -10.976 12.142 16.677 1.00 85.75 185 GLN A C 1
ATOM 1489 O O . GLN A 1 185 ? -12.090 11.983 16.179 1.00 85.75 185 GLN A O 1
ATOM 1494 N N . ARG A 1 186 ? -9.916 11.436 16.261 1.00 85.44 186 ARG A N 1
ATOM 1495 C CA . ARG A 1 186 ? -9.940 10.577 15.064 1.00 85.44 186 ARG A CA 1
ATOM 1496 C C . ARG A 1 186 ? -10.970 9.457 15.158 1.00 85.44 186 ARG A C 1
ATOM 1498 O O . ARG A 1 186 ? -11.616 9.131 14.169 1.00 85.44 186 ARG A O 1
ATOM 1505 N N . ILE A 1 187 ? -11.165 8.882 16.344 1.00 85.00 187 ILE A N 1
ATOM 1506 C CA . ILE A 1 187 ? -12.162 7.818 16.547 1.00 85.00 187 ILE A CA 1
ATOM 1507 C C . ILE A 1 187 ? -13.576 8.374 16.416 1.00 85.00 187 ILE A C 1
ATOM 1509 O O . ILE A 1 187 ? -14.384 7.803 15.691 1.00 85.00 187 ILE A O 1
ATOM 1513 N N . SER A 1 188 ? -13.856 9.517 17.041 1.00 84.75 188 SER A N 1
ATOM 1514 C CA . SER A 1 188 ? -15.153 10.185 16.918 1.00 84.75 188 SER A CA 1
ATOM 1515 C C . SER A 1 188 ? -15.439 10.608 15.473 1.00 84.75 188 SER A C 1
ATOM 1517 O O . SER A 1 188 ? -16.557 10.452 14.993 1.00 84.75 188 SER A O 1
ATOM 1519 N N . GLN A 1 189 ? -14.424 11.099 14.752 1.00 86.44 189 GLN A N 1
ATOM 1520 C CA . GLN A 1 189 ? -14.525 11.448 13.330 1.00 86.44 189 GLN A CA 1
ATOM 1521 C C . GLN A 1 189 ? -14.798 10.218 12.458 1.00 86.44 189 GLN A C 1
ATOM 1523 O O . GLN A 1 189 ? -15.651 10.270 11.573 1.00 86.44 189 GLN A O 1
ATOM 1528 N N . MET A 1 190 ? -14.125 9.098 12.734 1.00 87.56 190 MET A N 1
ATOM 1529 C CA . MET A 1 190 ? -14.381 7.825 12.065 1.00 87.56 190 MET A CA 1
ATOM 1530 C C . MET A 1 190 ? -15.822 7.352 12.294 1.00 87.56 190 MET A C 1
ATOM 1532 O O . MET A 1 190 ? -16.483 6.966 11.334 1.00 87.56 190 MET A O 1
ATOM 1536 N N . GLU A 1 191 ? -16.314 7.369 13.536 1.00 84.81 191 GLU A N 1
ATOM 1537 C CA . GLU A 1 191 ? -17.683 6.945 13.868 1.00 84.81 191 GLU A CA 1
ATOM 1538 C C . GLU A 1 191 ? -18.724 7.826 13.163 1.00 84.81 191 GLU A C 1
ATOM 1540 O O . GLU A 1 191 ? -19.591 7.301 12.464 1.00 84.81 191 GLU A O 1
ATOM 1545 N N . ALA A 1 192 ? -18.562 9.152 13.219 1.00 86.81 192 ALA A N 1
ATOM 1546 C CA . ALA A 1 192 ? -19.425 10.089 12.502 1.00 86.81 192 ALA A CA 1
ATOM 1547 C C . ALA A 1 192 ? -19.413 9.845 10.982 1.00 86.81 192 ALA A C 1
ATOM 1549 O O . ALA A 1 192 ? -20.454 9.855 10.324 1.00 86.81 192 ALA A O 1
ATOM 1550 N N . TRP A 1 193 ? -18.240 9.570 10.407 1.00 90.62 193 TRP A N 1
ATOM 1551 C CA . TRP A 1 193 ? -18.118 9.240 8.991 1.00 90.62 193 TRP A CA 1
ATOM 1552 C C . TRP A 1 193 ? -18.854 7.934 8.632 1.00 90.62 193 TRP A C 1
ATOM 1554 O O . TRP A 1 193 ? -19.529 7.868 7.599 1.00 90.62 193 TRP A O 1
ATOM 1564 N N . VAL A 1 194 ? -18.776 6.905 9.486 1.00 87.69 194 VAL A N 1
ATOM 1565 C CA . VAL A 1 194 ? -19.498 5.633 9.297 1.00 87.69 194 VAL A CA 1
ATOM 1566 C C . VAL A 1 194 ? -21.011 5.861 9.323 1.00 87.69 194 VAL A C 1
ATOM 1568 O O . VAL A 1 194 ? -21.715 5.353 8.447 1.00 87.69 194 VAL A O 1
ATOM 1571 N N . GLU A 1 195 ? -21.509 6.658 10.270 1.00 87.12 195 GLU A N 1
ATOM 1572 C CA . GLU A 1 195 ? -22.928 7.023 10.371 1.00 87.12 195 GLU A CA 1
ATOM 1573 C C . GLU A 1 195 ? -23.411 7.784 9.131 1.00 87.12 195 GLU A C 1
ATOM 1575 O O . GLU A 1 195 ? -24.420 7.418 8.522 1.00 87.12 195 GLU A O 1
ATOM 1580 N N . MET A 1 196 ? -22.656 8.793 8.684 1.00 85.44 196 MET A N 1
ATOM 1581 C CA . MET A 1 196 ? -22.972 9.537 7.461 1.00 85.44 196 MET A CA 1
ATOM 1582 C C . MET A 1 196 ? -23.059 8.617 6.240 1.00 85.44 196 MET A C 1
ATOM 1584 O O . MET A 1 196 ? -23.961 8.760 5.409 1.00 85.44 196 MET A O 1
ATOM 1588 N N . LYS A 1 197 ? -22.146 7.648 6.128 1.00 87.06 197 LYS A N 1
ATOM 1589 C CA . LYS A 1 197 ? -22.140 6.684 5.025 1.00 87.06 197 LYS A CA 1
ATOM 1590 C C . LYS A 1 197 ? -23.349 5.747 5.064 1.00 87.06 197 LYS A C 1
ATOM 1592 O O . LYS A 1 197 ? -23.904 5.449 4.005 1.00 87.06 197 LYS A O 1
ATOM 1597 N N . ALA A 1 198 ? -23.782 5.317 6.250 1.00 84.75 198 ALA A N 1
ATOM 1598 C CA . ALA A 1 198 ? -24.994 4.514 6.417 1.00 84.75 198 ALA A CA 1
ATOM 1599 C C . ALA A 1 198 ? -26.250 5.292 5.982 1.00 84.75 198 ALA A C 1
ATOM 1601 O O . ALA A 1 198 ? -27.035 4.798 5.171 1.00 84.75 198 ALA A O 1
ATOM 1602 N N . LEU A 1 199 ? -26.382 6.552 6.412 1.00 85.75 199 LEU A N 1
ATOM 1603 C CA . LEU A 1 199 ? -27.494 7.429 6.023 1.00 85.75 199 LEU A CA 1
ATOM 1604 C C . LEU A 1 199 ? -27.549 7.668 4.507 1.00 85.75 199 LEU A C 1
ATOM 1606 O O . LEU A 1 199 ? -28.622 7.631 3.902 1.00 85.75 199 LEU A O 1
ATOM 1610 N N . GLN A 1 200 ? -26.397 7.876 3.863 1.00 81.25 200 GLN A N 1
ATOM 1611 C CA . GLN A 1 200 ? -26.329 8.022 2.406 1.00 81.25 200 GLN A CA 1
ATOM 1612 C C . GLN A 1 200 ? -26.821 6.767 1.677 1.00 81.25 200 GLN A C 1
ATOM 1614 O O . GLN A 1 200 ? -27.561 6.880 0.698 1.00 81.25 200 GLN A O 1
ATOM 1619 N N . GLN A 1 201 ? -26.451 5.575 2.154 1.00 78.75 201 GLN A N 1
ATOM 1620 C CA . GLN A 1 201 ? -26.926 4.317 1.575 1.00 78.75 201 GLN A CA 1
ATOM 1621 C C . GLN A 1 201 ? -28.442 4.159 1.727 1.00 78.75 201 GLN A C 1
ATOM 1623 O O . GLN A 1 201 ? -29.110 3.812 0.754 1.00 78.75 201 GLN A O 1
ATOM 1628 N N . GLU A 1 202 ? -29.007 4.487 2.891 1.00 80.69 202 GLU A N 1
ATOM 1629 C CA . GLU A 1 202 ? -30.459 4.459 3.096 1.00 80.69 202 GLU A CA 1
ATOM 1630 C C . GLU A 1 202 ? -31.208 5.430 2.178 1.00 80.69 202 GLU A C 1
ATOM 1632 O O . GLU A 1 202 ? -32.247 5.077 1.618 1.00 80.69 202 GLU A O 1
ATOM 1637 N N . ILE A 1 203 ? -30.686 6.646 1.988 1.00 79.44 203 ILE A N 1
ATOM 1638 C CA . ILE A 1 203 ? -31.277 7.637 1.079 1.00 79.44 203 ILE A CA 1
ATOM 1639 C C . ILE A 1 203 ? -31.261 7.128 -0.366 1.00 79.44 203 ILE A C 1
ATOM 1641 O O . ILE A 1 203 ? -32.248 7.296 -1.081 1.00 79.44 203 ILE A O 1
ATOM 1645 N N . ILE A 1 204 ? -30.169 6.497 -0.806 1.00 75.56 204 ILE A N 1
ATOM 1646 C CA . ILE A 1 204 ? -30.056 5.928 -2.156 1.00 75.56 204 ILE A CA 1
ATOM 1647 C C . ILE A 1 204 ? -31.071 4.795 -2.351 1.00 75.56 204 ILE A C 1
ATOM 1649 O O . ILE A 1 204 ? -31.784 4.791 -3.353 1.00 75.56 204 ILE A O 1
ATOM 1653 N N . VAL A 1 205 ? -31.194 3.883 -1.380 1.00 75.75 205 VAL A N 1
ATOM 1654 C CA . VAL A 1 205 ? -32.173 2.781 -1.415 1.00 75.75 205 VAL A CA 1
ATOM 1655 C C . VAL A 1 205 ? -33.611 3.313 -1.439 1.00 75.75 205 VAL A C 1
ATOM 1657 O O . VAL A 1 205 ? -34.440 2.808 -2.192 1.00 75.75 205 VAL A O 1
ATOM 1660 N N . LYS A 1 206 ? -33.907 4.370 -0.672 1.00 75.25 206 LYS A N 1
ATOM 1661 C CA . LYS A 1 206 ? -35.225 5.028 -0.667 1.00 75.25 206 LYS A CA 1
ATOM 1662 C C . LYS A 1 206 ? -35.514 5.801 -1.963 1.00 75.25 206 LYS A C 1
ATOM 1664 O O . LYS A 1 206 ? -36.663 5.831 -2.393 1.00 75.25 206 LYS A O 1
ATOM 1669 N N . LYS A 1 207 ? -34.503 6.410 -2.602 1.00 73.44 207 LYS A N 1
ATOM 1670 C CA . LYS A 1 207 ? -34.642 7.135 -3.885 1.00 73.44 207 LYS A CA 1
ATOM 1671 C C . LYS A 1 207 ? -34.753 6.211 -5.099 1.00 73.44 207 LYS A C 1
ATOM 1673 O O . LYS A 1 207 ? -35.401 6.583 -6.073 1.00 73.44 207 LYS A O 1
ATOM 1678 N N . PHE A 1 208 ? -34.151 5.027 -5.045 1.00 60.66 208 PHE A N 1
ATOM 1679 C CA . PHE A 1 208 ? -34.194 4.031 -6.114 1.00 60.66 208 PHE A CA 1
ATOM 1680 C C . PHE A 1 208 ? -34.656 2.677 -5.562 1.00 60.66 208 PHE A C 1
ATOM 1682 O O . PHE A 1 208 ? -33.851 1.747 -5.465 1.00 60.66 208 PHE A O 1
ATOM 1689 N N . PRO A 1 209 ? -35.944 2.532 -5.197 1.00 56.25 209 PRO A N 1
ATOM 1690 C CA . PRO A 1 209 ? -36.469 1.237 -4.805 1.00 56.25 209 PRO A CA 1
ATOM 1691 C C . PRO A 1 209 ? -36.362 0.303 -6.011 1.00 56.25 209 PRO A C 1
ATOM 1693 O O . PRO A 1 209 ? -37.013 0.511 -7.038 1.00 56.25 209 PRO A O 1
ATOM 1696 N N . VAL A 1 210 ? -35.513 -0.722 -5.908 1.00 56.06 210 VAL A N 1
ATOM 1697 C CA . VAL A 1 210 ? -35.467 -1.804 -6.892 1.00 56.06 210 VAL A CA 1
ATOM 1698 C C . VAL A 1 210 ? -36.870 -2.396 -6.918 1.00 56.06 210 VAL A C 1
ATOM 1700 O O . VAL A 1 210 ? -37.307 -2.992 -5.934 1.00 56.06 210 VAL A O 1
ATOM 1703 N N . LYS A 1 211 ? -37.612 -2.178 -8.012 1.00 53.16 211 LYS A N 1
ATOM 1704 C CA . LYS A 1 211 ? -38.911 -2.819 -8.219 1.00 53.16 211 LYS A CA 1
ATOM 1705 C C . LYS A 1 211 ? -38.658 -4.319 -8.161 1.00 53.16 211 LYS A C 1
ATOM 1707 O O . LYS A 1 211 ? -38.111 -4.882 -9.105 1.00 53.16 211 LYS A O 1
ATOM 1712 N N . ALA A 1 212 ? -39.013 -4.941 -7.038 1.00 49.97 212 ALA A N 1
ATOM 1713 C CA . ALA A 1 212 ? -39.064 -6.383 -6.921 1.00 49.97 212 ALA A CA 1
ATOM 1714 C C . ALA A 1 212 ? -39.937 -6.875 -8.078 1.00 49.97 212 ALA A C 1
ATOM 1716 O O . ALA A 1 212 ? -41.128 -6.561 -8.145 1.00 49.97 212 ALA A O 1
ATOM 1717 N N . GLY A 1 213 ? -39.303 -7.532 -9.050 1.00 46.34 213 GLY A N 1
ATOM 1718 C CA . GLY A 1 213 ? -39.987 -8.089 -10.202 1.00 46.34 213 GLY A CA 1
ATOM 1719 C C . GLY A 1 213 ? -41.114 -8.978 -9.702 1.00 46.34 213 GLY A C 1
ATOM 1720 O O . GLY A 1 213 ? -40.879 -9.914 -8.936 1.00 46.34 213 GLY A O 1
ATOM 1721 N N . ARG A 1 214 ? -42.344 -8.656 -10.113 1.00 43.41 214 ARG A N 1
ATOM 1722 C CA . ARG A 1 214 ? -43.474 -9.573 -9.998 1.00 43.41 214 ARG A CA 1
ATOM 1723 C C . ARG A 1 214 ? -43.062 -10.854 -10.717 1.00 43.41 214 ARG A C 1
ATOM 1725 O O . ARG A 1 214 ? -42.869 -10.828 -11.929 1.00 43.41 214 ARG A O 1
ATOM 1732 N N . ARG A 1 215 ? -42.908 -11.948 -9.971 1.00 45.06 215 ARG A N 1
ATOM 1733 C CA . ARG A 1 215 ? -43.076 -13.281 -10.546 1.00 45.06 215 ARG A CA 1
ATOM 1734 C C . ARG A 1 215 ? -44.536 -13.366 -10.981 1.00 45.06 215 ARG A C 1
ATOM 1736 O O . ARG A 1 215 ? -45.413 -13.354 -10.121 1.00 45.06 215 ARG A O 1
ATOM 1743 N N . VAL A 1 216 ? -44.761 -13.384 -12.288 1.00 48.16 216 VAL A N 1
ATOM 1744 C CA . VAL A 1 216 ? -45.941 -13.975 -12.920 1.00 48.16 216 VAL A CA 1
ATOM 1745 C C . VAL A 1 216 ? -45.411 -14.875 -14.017 1.00 48.16 216 VAL A C 1
ATOM 1747 O O . VAL A 1 216 ? -44.534 -14.383 -14.763 1.00 48.16 216 VAL A O 1
#

Radius of gyration: 22.73 Å; chains: 1; bounding box: 74×38×60 Å

pLDDT: mean 80.71, std 13.35, range [37.56, 93.62]

InterPro domains:
  IPR002110 Ankyrin repeat [PF12796] (23-78)
  IPR036770 Ankyrin repeat-containing domain superfamily [G3DSA:1.25.40.20] (13-207)
  IPR036770 Ankyrin repeat-containing domain superfamily [SSF48403] (17-163)

Secondary structure (DSSP, 8-state):
-----HHHHHHHHTT--TTHHHHHHHHHHHHHT-HHHHHHHHTT---HHHHHHHHHHHHHTT-HHHHHHHHHHHHHHHS-SSHHHHHHHHHHS-HHHHHHHHHHHHHHTTT-GGGHHHHHHHHHHHT-HHHHHHHHHH-SS--SHHHHHHHHTTT-HHHHHHHHTTS-HHHHHHHHHHHHHTT--HHHHHHHHHHHHHHHHHHHHHHS--------

Sequence (216 aa):
MREHDLSALHTRLKYLHQTVCCNNALTEACKLGFLDGVKALLERASSHWSVKEALYVAASNGHTRVVLYLLREKAAEIIDPRPHEFYKVAKVACNETAKAMVRFAVFKWEDRLRFLPLWLIITCKIGCVHLTKSLLKKIIDFDTNIPLCSALDGDHWECASLIWTRVSENHRETIKKMAKERSDQRISQMEAWVEMKALQQEIIVKKFPVKAGRRV

Organism: Xanthomonas campestris pv. campestris (strain 8004) (NCBI:txid314565)